Protein AF-A0A897N9G5-F1 (afdb_monomer_lite)

Sequence (195 aa):
MYTGKREKPCCLCGEPETTARIDIPPRALQLCKHSDPIAWQDIVGEVSLYLCENDWELVEELVLEVGVLPLSRCNAARASFDLREDFEALLNDVRDEPDHRPLETEMRADAAAAIDAVQRGEAVGPQRLVQARIVRWALDDLDADRTGASDRDHSGYSAETHPCTGGRKRVRSVRQPTDDDKADSLTFLNHQVYI

InterPro domains:
  IPR058266 Domain of unknown function DUF7960 [PF25901] (1-146)

Structure (mmCIF, N/CA/C/O backbone):
data_AF-A0A897N9G5-F1
#
_entry.id   AF-A0A897N9G5-F1
#
loop_
_atom_site.group_PDB
_atom_site.id
_atom_site.type_symbol
_atom_site.label_atom_id
_atom_site.label_alt_id
_atom_site.label_comp_id
_atom_site.label_asym_id
_atom_site.label_entity_id
_atom_site.label_seq_id
_atom_site.pdbx_PDB_ins_code
_atom_site.Cartn_x
_atom_site.Cartn_y
_atom_site.Cartn_z
_atom_site.occupancy
_atom_site.B_iso_or_equiv
_atom_site.auth_seq_id
_atom_site.auth_comp_id
_atom_site.auth_asym_id
_atom_site.auth_atom_id
_atom_site.pdbx_PDB_model_num
ATOM 1 N N . MET A 1 1 ? 23.680 24.036 -4.292 1.00 38.25 1 MET A N 1
ATOM 2 C CA . MET A 1 1 ? 23.052 23.142 -3.297 1.00 38.25 1 MET A CA 1
ATOM 3 C C . MET A 1 1 ? 21.617 22.930 -3.731 1.00 38.25 1 MET A C 1
ATOM 5 O O . MET A 1 1 ? 20.808 23.827 -3.550 1.00 38.25 1 MET A O 1
ATOM 9 N N . TYR A 1 2 ? 21.334 21.826 -4.421 1.00 36.12 2 TYR A N 1
ATOM 10 C CA . TYR A 1 2 ? 19.976 21.518 -4.862 1.00 36.12 2 TYR A CA 1
ATOM 11 C C . TYR A 1 2 ? 19.257 20.852 -3.686 1.00 36.12 2 TYR A C 1
ATOM 13 O O . TYR A 1 2 ? 19.546 19.710 -3.339 1.00 36.12 2 TYR A O 1
ATOM 21 N N . THR A 1 3 ? 18.383 21.590 -3.008 1.00 42.28 3 THR A N 1
ATOM 22 C CA . THR A 1 3 ? 17.449 21.027 -2.032 1.00 42.28 3 THR A CA 1
ATOM 23 C C . THR A 1 3 ? 16.366 20.310 -2.827 1.00 42.28 3 THR A C 1
ATOM 25 O O . THR A 1 3 ? 15.324 20.894 -3.120 1.00 42.28 3 THR A O 1
ATOM 28 N N . GLY A 1 4 ? 16.649 19.079 -3.266 1.00 45.66 4 GLY A N 1
ATOM 29 C CA . GLY A 1 4 ? 15.616 18.208 -3.822 1.00 45.66 4 GLY A CA 1
ATOM 30 C C . GLY A 1 4 ? 14.434 18.224 -2.859 1.00 45.66 4 GLY A C 1
ATOM 31 O O . GLY A 1 4 ? 14.641 18.099 -1.649 1.00 45.66 4 GLY A O 1
ATOM 32 N N . LYS A 1 5 ? 13.232 18.505 -3.369 1.00 45.22 5 LYS A N 1
ATOM 33 C CA . LYS A 1 5 ? 12.027 18.567 -2.546 1.00 45.22 5 LYS A CA 1
ATOM 34 C C . LYS A 1 5 ? 11.869 17.213 -1.856 1.00 45.22 5 LYS A C 1
ATOM 36 O O . LYS A 1 5 ? 11.448 16.251 -2.479 1.00 45.22 5 LYS A O 1
ATOM 41 N N . ARG A 1 6 ? 12.240 17.143 -0.576 1.00 58.97 6 ARG A N 1
ATOM 42 C CA . ARG A 1 6 ? 12.006 15.995 0.318 1.00 58.97 6 ARG A CA 1
ATOM 43 C C . ARG A 1 6 ? 10.571 15.992 0.842 1.00 58.97 6 ARG A C 1
ATOM 45 O O . ARG A 1 6 ? 10.307 15.464 1.917 1.00 58.97 6 ARG A O 1
ATOM 52 N N . GLU A 1 7 ? 9.674 16.664 0.135 1.00 67.31 7 GLU A N 1
ATOM 53 C CA . GLU A 1 7 ? 8.272 16.698 0.501 1.00 67.31 7 GLU A CA 1
ATOM 54 C C . GLU A 1 7 ? 7.732 15.299 0.227 1.00 67.31 7 GLU A C 1
ATOM 56 O O . GLU A 1 7 ? 7.831 14.790 -0.890 1.00 67.31 7 GLU A O 1
ATOM 61 N N . LYS A 1 8 ? 7.228 14.664 1.282 1.00 84.00 8 LYS A N 1
ATOM 62 C CA . LYS A 1 8 ? 6.564 13.364 1.248 1.00 84.00 8 LYS A CA 1
ATOM 63 C C . LYS A 1 8 ? 5.074 13.632 1.450 1.00 84.00 8 LYS A C 1
ATOM 65 O O . LYS A 1 8 ? 4.594 13.470 2.569 1.00 84.00 8 LYS A O 1
ATOM 70 N N . PRO A 1 9 ? 4.374 14.168 0.431 1.00 89.94 9 PRO A N 1
ATOM 71 C CA . PRO A 1 9 ? 3.009 14.628 0.600 1.00 89.94 9 PRO A CA 1
ATOM 72 C C . PRO A 1 9 ? 2.050 13.452 0.780 1.00 89.94 9 PRO A C 1
ATOM 74 O O . PRO A 1 9 ? 2.305 12.341 0.309 1.00 89.94 9 PRO A O 1
ATOM 77 N N . CYS A 1 10 ? 0.900 13.724 1.388 1.00 92.38 10 CYS A N 1
ATOM 78 C CA . CYS A 1 10 ? -0.166 12.748 1.531 1.00 92.38 10 CYS A CA 1
ATOM 79 C C . CYS A 1 10 ? -0.590 12.183 0.161 1.00 92.38 10 CYS A C 1
ATOM 81 O O . CYS A 1 10 ? -0.880 12.928 -0.785 1.00 92.38 10 CYS A O 1
ATOM 83 N N . CYS A 1 11 ? -0.677 10.858 0.044 1.00 91.94 11 CYS A N 1
ATOM 84 C CA . CYS A 1 11 ? -1.025 10.193 -1.209 1.00 91.94 11 CYS A CA 1
ATOM 85 C C . CYS A 1 11 ? -2.445 10.543 -1.700 1.00 91.94 11 CYS A C 1
ATOM 87 O O . CYS A 1 11 ? -2.668 10.575 -2.912 1.00 91.94 11 CYS A O 1
ATOM 89 N N . LEU A 1 12 ? -3.372 10.886 -0.799 1.00 92.00 12 LEU A N 1
ATOM 90 C CA . LEU A 1 12 ? -4.761 11.244 -1.106 1.00 92.00 12 LEU A CA 1
ATOM 91 C C . LEU A 1 12 ? -4.916 12.744 -1.408 1.00 92.00 12 LEU A C 1
ATOM 93 O O . LEU A 1 12 ? -5.117 13.125 -2.566 1.00 92.00 12 LEU A O 1
ATOM 97 N N . CYS A 1 13 ? -4.764 13.619 -0.412 1.00 92.25 13 CYS A N 1
ATOM 98 C CA . CYS A 1 13 ? -4.987 15.060 -0.593 1.00 92.25 13 CYS A CA 1
ATOM 99 C C . CYS A 1 13 ? -3.769 15.834 -1.136 1.00 92.25 13 CYS A C 1
ATOM 101 O O . CYS A 1 13 ? -3.935 16.766 -1.923 1.00 92.25 13 CYS A O 1
ATOM 103 N N . GLY A 1 14 ? -2.544 15.405 -0.821 1.00 89.25 14 GLY A N 1
ATOM 104 C CA . GLY A 1 14 ? -1.309 16.102 -1.201 1.00 89.25 14 GLY A CA 1
ATOM 105 C C . GLY A 1 14 ? -0.772 17.071 -0.147 1.00 89.25 14 GLY A C 1
ATOM 106 O O . GLY A 1 14 ? 0.116 17.854 -0.470 1.00 89.25 14 GLY A O 1
ATOM 107 N N . GLU A 1 15 ? -1.295 17.019 1.078 1.00 90.50 15 GLU A N 1
ATOM 108 C CA . GLU A 1 15 ? -0.789 17.774 2.230 1.00 90.50 15 GLU A CA 1
ATOM 109 C C . GLU A 1 15 ? 0.694 17.439 2.497 1.00 90.50 15 GLU A C 1
ATOM 111 O O . GLU A 1 15 ? 1.021 16.252 2.572 1.00 90.50 15 GLU A O 1
ATOM 116 N N . PRO A 1 16 ? 1.605 18.426 2.613 1.00 88.00 16 PRO A N 1
ATOM 117 C CA . PRO A 1 16 ? 3.018 18.186 2.927 1.00 88.00 16 PRO A CA 1
ATOM 118 C C . PRO A 1 16 ? 3.262 17.580 4.315 1.00 88.00 16 PRO A C 1
ATOM 120 O O . PRO A 1 16 ? 4.230 16.834 4.476 1.00 88.00 16 PRO A O 1
ATOM 123 N N . GLU A 1 17 ? 2.412 17.880 5.298 1.00 88.69 17 GLU A N 1
ATOM 124 C CA . GLU A 1 17 ? 2.534 17.350 6.657 1.00 88.69 17 GLU A CA 1
ATOM 125 C C . GLU A 1 17 ? 1.903 15.954 6.756 1.00 88.69 17 GLU A C 1
ATOM 127 O O . GLU A 1 17 ? 0.701 15.764 6.545 1.00 88.69 17 GLU A O 1
ATOM 132 N N . THR A 1 18 ? 2.727 14.953 7.071 1.00 89.81 18 THR A N 1
ATOM 133 C CA . THR A 1 18 ? 2.302 13.550 7.140 1.00 89.81 18 THR A CA 1
ATOM 134 C C . THR A 1 18 ? 2.608 12.932 8.498 1.00 89.81 18 THR A C 1
ATOM 136 O O . THR A 1 18 ? 3.663 13.163 9.086 1.00 89.81 18 THR A O 1
ATOM 139 N N . THR A 1 19 ? 1.660 12.137 8.996 1.00 90.81 19 THR A N 1
ATOM 140 C CA . THR A 1 19 ? 1.694 11.537 10.341 1.00 90.81 19 THR A CA 1
ATOM 141 C C . THR A 1 19 ? 1.873 10.024 10.274 1.00 90.81 19 THR A C 1
ATOM 143 O O . THR A 1 19 ? 2.488 9.434 11.160 1.00 90.81 19 THR A O 1
ATOM 146 N N . ALA A 1 20 ? 1.373 9.389 9.211 1.00 91.94 20 ALA A N 1
ATOM 147 C CA . ALA A 1 20 ? 1.410 7.943 9.048 1.00 91.94 20 ALA A CA 1
ATOM 148 C C . ALA A 1 20 ? 2.095 7.524 7.743 1.00 91.94 20 ALA A C 1
ATOM 150 O O . ALA A 1 20 ? 2.104 8.255 6.748 1.00 91.94 20 ALA A O 1
ATOM 151 N N . ARG A 1 21 ? 2.659 6.312 7.763 1.00 93.69 21 ARG A N 1
ATOM 152 C CA . ARG A 1 21 ? 3.333 5.660 6.632 1.00 93.69 21 ARG A CA 1
ATOM 153 C C . ARG A 1 21 ? 2.782 4.250 6.445 1.00 93.69 21 ARG A C 1
ATOM 155 O O . ARG A 1 21 ? 2.618 3.524 7.422 1.00 93.69 21 ARG A O 1
ATOM 162 N N . ILE A 1 22 ? 2.532 3.858 5.204 1.00 93.56 22 ILE A N 1
ATOM 163 C CA . ILE A 1 22 ? 2.162 2.491 4.833 1.00 93.56 22 ILE A CA 1
ATOM 164 C C . ILE A 1 22 ? 3.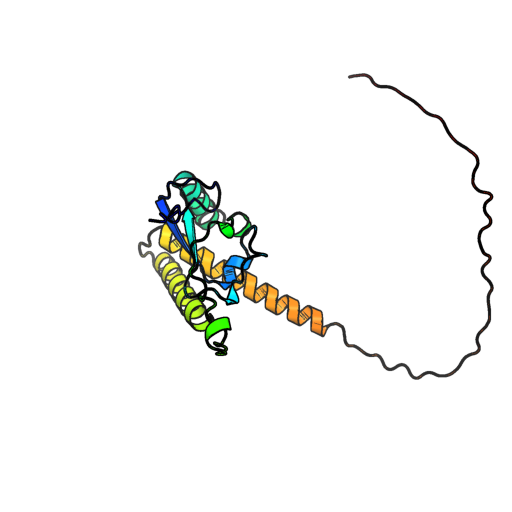142 2.018 3.773 1.00 93.56 22 ILE A C 1
ATOM 166 O O . ILE A 1 22 ? 3.307 2.686 2.752 1.00 93.56 22 ILE A O 1
ATOM 170 N N . ASP A 1 23 ? 3.743 0.857 3.999 1.00 94.94 23 ASP A N 1
ATOM 171 C CA . ASP A 1 23 ? 4.624 0.223 3.025 1.00 94.94 23 ASP A CA 1
ATOM 172 C C . ASP A 1 23 ? 3.867 -0.861 2.253 1.00 94.94 23 ASP A C 1
ATOM 174 O O . ASP A 1 23 ? 3.184 -1.711 2.834 1.00 94.94 23 ASP A O 1
ATOM 178 N N . ILE A 1 24 ? 3.959 -0.796 0.925 1.00 93.94 24 ILE A N 1
ATOM 179 C CA . ILE A 1 24 ? 3.301 -1.708 -0.011 1.00 93.94 24 ILE A CA 1
ATOM 180 C C . ILE A 1 24 ? 4.333 -2.342 -0.954 1.00 93.94 24 ILE A C 1
ATOM 182 O O . ILE A 1 24 ? 5.369 -1.734 -1.241 1.00 93.94 24 ILE A O 1
ATOM 186 N N . PRO A 1 25 ? 4.060 -3.553 -1.468 1.00 93.38 25 PRO A N 1
ATOM 187 C CA . PRO A 1 25 ? 4.932 -4.171 -2.457 1.00 93.38 25 PRO A CA 1
ATOM 188 C C . PRO A 1 25 ? 4.911 -3.373 -3.775 1.00 93.38 25 PRO A C 1
ATOM 190 O O . PRO A 1 25 ? 3.859 -2.832 -4.132 1.00 93.38 25 PRO A O 1
ATOM 193 N N . PRO A 1 26 ? 6.012 -3.353 -4.553 1.00 91.69 26 PRO A N 1
ATOM 194 C CA . PRO A 1 26 ? 6.087 -2.621 -5.822 1.00 91.69 26 PRO A CA 1
ATOM 195 C C . PRO A 1 26 ? 4.944 -2.936 -6.786 1.00 91.69 26 PRO A C 1
ATOM 197 O O . PRO A 1 26 ? 4.362 -2.038 -7.390 1.00 91.69 26 PRO A O 1
ATOM 200 N N . ARG A 1 27 ? 4.544 -4.211 -6.869 1.00 92.31 27 ARG A N 1
ATOM 201 C CA . ARG A 1 27 ? 3.461 -4.658 -7.751 1.00 92.31 27 ARG A CA 1
ATOM 202 C C . ARG A 1 27 ? 2.111 -4.024 -7.396 1.00 92.31 27 ARG A C 1
ATOM 204 O O . ARG A 1 27 ? 1.335 -3.734 -8.306 1.00 92.31 27 ARG A O 1
ATOM 211 N N . ALA A 1 28 ? 1.850 -3.753 -6.111 1.00 93.44 28 ALA A N 1
ATOM 212 C CA . ALA A 1 28 ? 0.619 -3.109 -5.638 1.00 93.44 28 ALA A CA 1
ATOM 213 C C . ALA A 1 28 ? 0.493 -1.646 -6.081 1.00 93.44 28 ALA A C 1
ATOM 215 O O . ALA A 1 28 ? -0.616 -1.111 -6.077 1.00 93.44 28 ALA A O 1
ATOM 216 N N . LEU A 1 29 ? 1.584 -1.012 -6.527 1.00 91.81 29 LEU A N 1
ATOM 217 C CA . LEU A 1 29 ? 1.539 0.339 -7.081 1.00 91.81 29 LEU A CA 1
ATOM 218 C C . LEU A 1 29 ? 0.634 0.426 -8.316 1.00 91.81 29 LEU A C 1
ATOM 220 O O . LEU A 1 29 ? 0.038 1.471 -8.554 1.00 91.81 29 LEU A O 1
ATOM 224 N N . GLN A 1 30 ? 0.463 -0.670 -9.059 1.00 92.06 30 GLN A N 1
ATOM 225 C CA . GLN A 1 30 ? -0.444 -0.736 -10.210 1.00 92.06 30 GLN A CA 1
ATOM 226 C C . GLN A 1 30 ? -1.903 -0.449 -9.833 1.00 92.06 30 GLN A C 1
ATOM 228 O O . GLN A 1 30 ? -2.641 0.108 -10.639 1.00 92.06 30 GLN A O 1
ATOM 233 N N . LEU A 1 31 ? -2.302 -0.759 -8.595 1.00 93.19 31 LEU A N 1
ATOM 234 C CA . LEU A 1 31 ? -3.651 -0.500 -8.087 1.00 93.19 31 LEU A CA 1
ATOM 235 C C . LEU A 1 31 ? -3.870 0.972 -7.709 1.00 93.19 31 LEU A C 1
ATOM 237 O O . LEU A 1 31 ? -5.000 1.368 -7.426 1.00 93.19 31 LEU A O 1
ATOM 241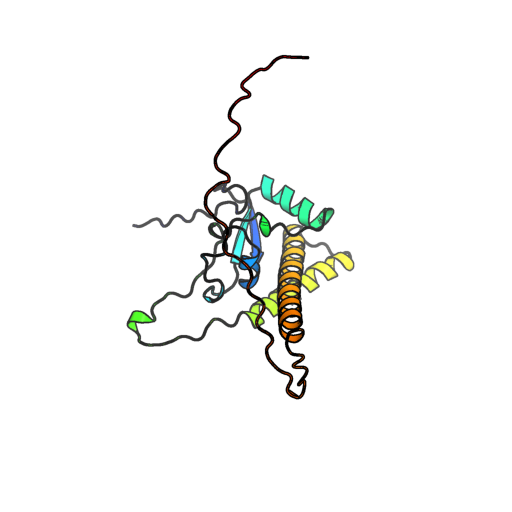 N N . CYS A 1 32 ? -2.806 1.778 -7.673 1.00 93.00 32 CYS A N 1
ATOM 242 C CA . CYS A 1 32 ? -2.881 3.194 -7.352 1.00 93.00 32 CYS A CA 1
ATOM 243 C C . CYS A 1 32 ? -3.332 4.038 -8.547 1.00 93.00 32 CYS A C 1
ATOM 245 O O . CYS A 1 32 ? -3.127 3.707 -9.713 1.00 93.00 32 CYS A O 1
ATOM 247 N N . LYS A 1 33 ? -3.904 5.204 -8.251 1.00 92.31 33 LYS A N 1
ATOM 248 C CA . LYS A 1 33 ? -4.246 6.202 -9.262 1.00 92.31 33 LYS A CA 1
ATOM 249 C C . LYS A 1 33 ? -2.971 6.789 -9.873 1.00 92.31 33 LYS A C 1
ATOM 251 O O . LYS A 1 33 ? -2.049 7.147 -9.143 1.00 92.31 33 LYS A O 1
ATOM 256 N N . HIS A 1 34 ? -2.968 6.989 -11.192 1.00 90.31 34 HIS A N 1
ATOM 257 C CA . HIS A 1 34 ? -1.833 7.547 -11.945 1.00 90.31 34 HIS A CA 1
ATOM 258 C C . HIS A 1 34 ? -0.559 6.685 -11.886 1.00 90.31 34 HIS A C 1
ATOM 260 O O . HIS A 1 34 ? 0.546 7.222 -11.920 1.00 90.31 34 HIS A O 1
ATOM 266 N N . SER A 1 35 ? -0.715 5.363 -11.789 1.00 88.50 35 SER A N 1
ATOM 267 C CA . SER A 1 35 ? 0.385 4.395 -11.780 1.00 88.50 35 SER A CA 1
ATOM 268 C C . SER A 1 35 ? 0.980 4.130 -13.168 1.00 88.50 35 SER A C 1
ATOM 270 O O . SER A 1 35 ? 2.167 3.837 -13.248 1.00 88.50 35 SER A O 1
ATOM 272 N N . ASP A 1 36 ? 0.205 4.303 -14.248 1.00 83.12 36 ASP A N 1
ATOM 273 C CA . ASP A 1 36 ? 0.606 3.978 -15.632 1.00 83.12 36 ASP A CA 1
ATOM 274 C C . ASP A 1 36 ? 1.997 4.487 -16.065 1.00 83.12 36 ASP A C 1
ATOM 276 O O . ASP A 1 36 ? 2.700 3.758 -16.764 1.00 83.12 36 ASP A O 1
ATOM 280 N N . PRO A 1 37 ? 2.440 5.710 -15.700 1.00 85.44 37 PRO A N 1
ATOM 281 C CA . PRO A 1 37 ? 3.746 6.217 -16.124 1.00 85.44 37 PRO A CA 1
ATO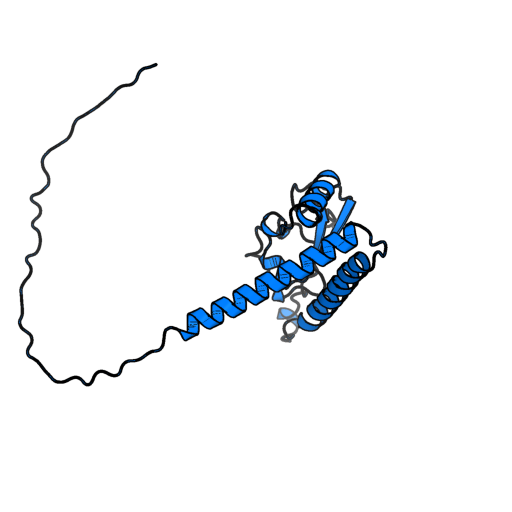M 282 C C . PRO A 1 37 ? 4.933 5.662 -15.324 1.00 85.44 37 PRO A C 1
ATOM 284 O O . PRO A 1 37 ? 6.073 5.990 -15.647 1.00 85.44 37 PRO A O 1
ATOM 287 N N . ILE A 1 38 ? 4.694 4.909 -14.246 1.00 84.19 38 ILE A N 1
ATOM 288 C CA . ILE A 1 38 ? 5.733 4.460 -13.316 1.00 84.19 38 ILE A CA 1
ATOM 289 C C . ILE A 1 38 ? 6.151 3.030 -13.670 1.00 84.19 38 ILE A C 1
ATOM 291 O O . ILE A 1 38 ? 5.340 2.105 -13.627 1.00 84.19 38 ILE A O 1
ATOM 295 N N . ALA A 1 39 ? 7.440 2.843 -13.965 1.00 86.06 39 ALA A N 1
ATOM 296 C CA . ALA A 1 39 ? 8.045 1.532 -14.184 1.00 86.06 39 ALA A CA 1
ATOM 297 C C . ALA A 1 39 ? 8.212 0.795 -12.845 1.00 86.06 39 ALA A C 1
ATOM 299 O O . ALA A 1 39 ? 9.272 0.821 -12.224 1.00 86.06 39 ALA A O 1
ATOM 300 N N . TRP A 1 40 ? 7.135 0.175 -12.361 1.00 88.38 40 TRP A N 1
ATOM 301 C CA . TRP A 1 40 ? 7.128 -0.503 -11.061 1.00 88.38 40 TRP A CA 1
ATOM 302 C C . TRP A 1 40 ? 8.105 -1.686 -10.993 1.00 88.38 40 TRP A C 1
ATOM 304 O O . TRP A 1 40 ? 8.530 -2.056 -9.904 1.00 88.38 40 TRP A O 1
ATOM 314 N N . GLN A 1 41 ? 8.466 -2.256 -12.143 1.00 86.56 41 GLN A N 1
ATOM 315 C CA . GLN A 1 41 ? 9.474 -3.303 -12.299 1.00 86.56 41 GLN A CA 1
ATOM 316 C C . GLN A 1 41 ? 10.879 -2.831 -11.911 1.00 86.56 41 GLN A C 1
ATOM 318 O O . GLN A 1 41 ? 11.664 -3.616 -11.398 1.00 86.56 41 GLN A O 1
ATOM 323 N N . ASP A 1 42 ? 11.183 -1.547 -12.111 1.00 86.50 42 ASP A N 1
ATOM 324 C CA . ASP A 1 42 ? 12.495 -0.967 -11.814 1.00 86.50 42 ASP A CA 1
ATOM 325 C C . ASP A 1 42 ? 12.612 -0.449 -10.372 1.00 86.50 42 ASP A C 1
ATOM 327 O O . ASP A 1 42 ? 13.647 0.105 -9.989 1.00 86.50 42 ASP A O 1
ATOM 331 N N . ILE A 1 43 ? 11.559 -0.596 -9.563 1.00 86.19 43 ILE A N 1
ATOM 332 C CA . ILE A 1 43 ? 11.568 -0.183 -8.160 1.00 86.19 43 ILE A CA 1
ATOM 333 C C . ILE A 1 43 ? 12.426 -1.152 -7.349 1.00 86.19 43 ILE A C 1
ATOM 335 O O . ILE A 1 43 ? 12.267 -2.364 -7.415 1.00 86.19 43 ILE A O 1
ATOM 339 N N . VAL A 1 44 ? 13.318 -0.615 -6.523 1.00 85.56 44 VAL A N 1
ATOM 340 C CA . VAL A 1 44 ? 14.147 -1.398 -5.611 1.00 85.56 44 VAL A CA 1
ATOM 341 C C . VAL A 1 44 ? 13.595 -1.263 -4.195 1.00 85.56 44 VAL A C 1
ATOM 343 O O . VAL A 1 44 ? 13.635 -0.189 -3.602 1.00 85.56 44 VAL A O 1
ATOM 346 N N . GLY A 1 45 ? 13.122 -2.375 -3.630 1.00 87.44 45 GLY A N 1
ATOM 347 C CA . GLY A 1 45 ? 12.624 -2.429 -2.254 1.00 87.44 45 GLY A CA 1
ATOM 348 C C . GLY A 1 45 ? 11.124 -2.158 -2.136 1.00 87.44 45 GLY A C 1
ATOM 349 O O . GLY A 1 45 ? 10.343 -2.560 -2.993 1.00 87.44 45 GLY A O 1
ATOM 350 N N . GLU A 1 46 ? 10.716 -1.542 -1.029 1.00 90.88 46 GLU A N 1
ATOM 351 C CA . GLU A 1 46 ? 9.313 -1.252 -0.719 1.00 90.88 46 GLU A CA 1
ATOM 352 C C . GLU A 1 46 ? 8.869 0.113 -1.255 1.00 90.88 46 GLU A C 1
ATOM 354 O O . GLU A 1 46 ? 9.664 1.042 -1.400 1.00 90.88 46 GLU A O 1
ATOM 359 N N . VAL A 1 47 ? 7.569 0.247 -1.516 1.00 92.56 47 VAL A N 1
ATOM 360 C CA . VAL A 1 47 ? 6.963 1.529 -1.873 1.00 92.56 47 VAL A CA 1
ATOM 361 C C . VAL A 1 47 ? 6.260 2.096 -0.652 1.00 92.56 47 VAL A C 1
ATOM 363 O O . VAL A 1 47 ? 5.353 1.475 -0.101 1.00 92.56 47 VAL A O 1
ATOM 366 N N . SER A 1 48 ? 6.635 3.308 -0.257 1.00 93.88 48 SER A N 1
ATOM 367 C CA . SER A 1 48 ? 6.077 3.969 0.920 1.00 93.88 48 SER A CA 1
ATOM 368 C C . SER A 1 48 ? 5.059 5.032 0.541 1.00 93.88 48 SER A C 1
ATOM 370 O O . SER A 1 48 ? 5.370 6.006 -0.151 1.00 93.88 48 SER A O 1
ATOM 372 N N . LEU A 1 49 ? 3.846 4.882 1.061 1.00 93.38 49 LEU A N 1
ATOM 373 C CA . LEU A 1 49 ? 2.780 5.872 0.992 1.00 93.38 49 LEU A CA 1
ATOM 374 C C . LEU A 1 49 ? 2.704 6.637 2.310 1.00 93.38 49 LEU A C 1
ATOM 376 O O . LEU A 1 49 ? 2.745 6.038 3.383 1.00 93.38 49 LEU A O 1
ATOM 380 N N . TYR A 1 50 ? 2.552 7.955 2.225 1.00 94.31 50 TYR A N 1
ATOM 381 C CA . TYR A 1 50 ? 2.394 8.822 3.389 1.00 94.31 50 TYR A CA 1
ATOM 382 C C . TYR A 1 50 ? 0.970 9.361 3.460 1.00 94.31 50 TYR A C 1
ATOM 384 O O . TYR A 1 50 ? 0.339 9.604 2.428 1.00 94.31 50 TYR A O 1
ATOM 392 N N . LEU A 1 51 ? 0.469 9.537 4.679 1.00 93.75 51 LEU A N 1
ATOM 393 C CA . LEU A 1 51 ? -0.884 10.003 4.971 1.00 93.75 51 LEU A CA 1
ATOM 394 C C . LEU A 1 51 ? -0.828 11.121 6.018 1.00 93.75 51 LEU A C 1
ATOM 396 O O . LEU A 1 51 ? -0.068 11.035 6.989 1.00 93.75 51 LEU A O 1
ATOM 400 N N . CYS A 1 52 ? -1.622 12.174 5.818 1.00 94.81 52 CYS A N 1
ATOM 401 C CA . CYS A 1 52 ? -1.880 13.165 6.863 1.00 94.81 52 CYS A CA 1
ATOM 402 C C . CYS A 1 52 ? -2.835 12.583 7.919 1.00 94.81 52 CYS A C 1
ATOM 404 O O . CYS A 1 52 ? -3.437 11.537 7.699 1.00 94.81 52 CYS A O 1
ATOM 406 N N . GLU A 1 53 ? -2.979 13.252 9.060 1.00 94.31 53 GLU A N 1
ATOM 407 C CA . GLU A 1 53 ? -3.814 12.786 10.180 1.00 94.31 53 GLU A CA 1
ATOM 408 C C . GLU A 1 53 ? -5.274 12.514 9.773 1.00 94.31 53 GLU A C 1
ATOM 410 O O . GLU A 1 53 ? -5.778 11.417 9.987 1.00 94.31 53 GLU A O 1
ATOM 415 N N . ASN A 1 54 ? -5.920 13.460 9.086 1.00 93.56 54 ASN A N 1
ATOM 416 C CA . ASN A 1 54 ? -7.316 13.314 8.656 1.00 93.56 54 ASN A CA 1
ATOM 417 C C . ASN A 1 54 ? -7.516 12.166 7.649 1.00 93.56 54 ASN A C 1
ATOM 419 O O . ASN A 1 54 ? -8.483 11.413 7.722 1.00 93.56 54 ASN A O 1
ATOM 423 N N . ASP A 1 55 ? -6.594 12.022 6.695 1.00 93.75 55 ASP A N 1
ATOM 424 C CA . ASP A 1 55 ? -6.662 10.936 5.715 1.00 93.75 55 ASP A CA 1
ATOM 425 C C . ASP A 1 55 ? -6.281 9.582 6.339 1.00 93.75 55 ASP A C 1
ATOM 427 O O . ASP A 1 55 ? -6.749 8.544 5.873 1.00 93.75 55 ASP A O 1
ATOM 431 N N . TRP A 1 56 ? -5.458 9.574 7.395 1.00 95.00 56 TRP A N 1
ATOM 432 C CA . TRP A 1 56 ? -5.141 8.373 8.164 1.00 95.00 56 TRP A CA 1
ATOM 433 C C . TRP A 1 56 ? -6.384 7.813 8.858 1.00 95.00 56 TRP A C 1
ATOM 435 O O . TRP A 1 56 ? -6.670 6.630 8.692 1.00 95.00 56 TRP A O 1
ATOM 445 N N . GLU A 1 57 ? -7.147 8.654 9.562 1.00 94.38 57 GLU A N 1
ATOM 446 C CA . GLU A 1 57 ? -8.394 8.246 10.226 1.00 94.38 57 GLU A CA 1
ATOM 447 C C . GLU A 1 57 ? -9.384 7.627 9.229 1.00 94.38 57 GLU A C 1
ATOM 449 O O . GLU A 1 57 ? -9.929 6.548 9.466 1.00 94.38 57 GLU A O 1
ATOM 454 N N . LEU A 1 58 ? -9.537 8.254 8.057 1.00 93.75 58 LEU A N 1
ATOM 455 C CA . LEU A 1 58 ? -10.377 7.727 6.984 1.00 93.75 58 LEU A CA 1
ATOM 456 C C . LEU A 1 58 ? -9.883 6.364 6.475 1.00 93.75 58 LEU A C 1
ATOM 458 O O . LEU A 1 58 ? -10.679 5.455 6.247 1.00 93.75 58 LEU A O 1
ATOM 462 N N . VAL A 1 59 ? -8.577 6.210 6.247 1.00 94.25 59 VAL A N 1
ATOM 463 C CA . VAL A 1 59 ? -8.002 4.939 5.779 1.00 94.25 59 VAL A CA 1
ATOM 464 C C . VAL A 1 59 ? -8.174 3.841 6.826 1.00 94.25 59 VAL A C 1
ATOM 466 O O . VAL A 1 59 ? -8.482 2.704 6.464 1.00 94.25 59 VAL A O 1
ATOM 469 N N . GLU A 1 60 ? -8.005 4.172 8.102 1.00 94.81 60 GLU A N 1
ATOM 470 C CA . GLU A 1 60 ? -8.212 3.249 9.211 1.00 94.81 60 GLU A CA 1
ATOM 471 C C . GLU A 1 60 ? -9.656 2.732 9.238 1.00 94.81 60 GLU A C 1
ATOM 473 O O . GLU A 1 60 ? -9.856 1.517 9.214 1.00 94.81 60 GLU A O 1
ATOM 478 N N . GLU A 1 61 ? -10.654 3.617 9.162 1.00 94.75 61 GLU A N 1
ATOM 479 C CA . GLU A 1 61 ? -12.074 3.244 9.089 1.00 94.75 61 GLU A CA 1
ATOM 480 C C . GLU A 1 61 ? -12.367 2.370 7.855 1.00 94.75 61 GLU A C 1
ATOM 482 O O . GLU A 1 61 ? -12.939 1.278 7.953 1.00 94.75 61 GLU A O 1
ATOM 487 N N . LEU A 1 62 ? -11.913 2.802 6.673 1.00 94.50 62 LEU A N 1
ATOM 488 C CA . LEU A 1 62 ? -12.152 2.087 5.418 1.00 94.50 62 LEU A CA 1
ATOM 489 C C . LEU A 1 62 ? -11.565 0.670 5.429 1.00 94.50 62 LEU A C 1
ATOM 491 O O . LEU A 1 62 ? -12.180 -0.261 4.904 1.00 94.50 62 LEU A O 1
ATOM 495 N N . VAL A 1 63 ? -10.385 0.485 6.016 1.00 94.69 63 VAL A N 1
ATOM 496 C CA . VAL A 1 63 ? -9.689 -0.806 6.013 1.00 94.69 63 VAL A CA 1
ATOM 497 C C . VAL A 1 63 ? -10.131 -1.694 7.172 1.00 94.69 63 VAL A C 1
ATOM 499 O O . VAL A 1 63 ? -10.290 -2.905 6.987 1.00 94.69 63 VAL A O 1
ATOM 502 N N . LEU A 1 64 ? -10.309 -1.142 8.373 1.00 93.62 64 LEU A N 1
ATOM 503 C CA . LEU A 1 64 ? -10.624 -1.929 9.565 1.00 93.62 64 LEU A CA 1
ATOM 504 C C . LEU A 1 64 ? -12.116 -2.227 9.693 1.00 93.62 64 LEU A C 1
ATOM 506 O O . LEU A 1 64 ? -12.460 -3.376 9.993 1.00 93.62 64 LEU A O 1
ATOM 510 N N . GLU A 1 65 ? -12.971 -1.246 9.412 1.00 92.62 65 GLU A N 1
ATOM 511 C CA . GLU A 1 65 ? -14.418 -1.342 9.618 1.00 92.62 65 GLU A CA 1
ATOM 512 C C . GLU A 1 65 ? -15.164 -1.712 8.335 1.00 92.62 65 GLU A C 1
ATOM 514 O O . GLU A 1 65 ? -15.946 -2.662 8.331 1.00 92.62 65 GLU A O 1
ATOM 519 N N . VAL A 1 66 ? -14.898 -1.003 7.233 1.00 94.62 66 VAL A N 1
ATOM 520 C CA . VAL A 1 66 ? -15.630 -1.207 5.967 1.00 94.62 66 VAL A CA 1
ATOM 521 C C . VAL A 1 66 ? -15.078 -2.393 5.173 1.00 94.62 66 VAL A C 1
ATOM 523 O O . VAL A 1 66 ? -15.831 -3.121 4.529 1.00 94.62 66 VAL A O 1
ATOM 526 N N . GLY A 1 67 ? -13.764 -2.614 5.228 1.00 91.81 67 GLY A N 1
ATOM 527 C CA . GLY A 1 67 ? -13.106 -3.719 4.539 1.00 91.81 67 GLY A CA 1
ATOM 528 C C . GLY A 1 67 ? -12.810 -3.454 3.061 1.00 91.81 67 GLY A C 1
ATOM 529 O O . GLY A 1 67 ? -12.916 -4.370 2.249 1.00 91.81 67 GLY A O 1
ATOM 530 N N . VAL A 1 68 ? -12.473 -2.213 2.693 1.00 92.69 68 VAL A N 1
ATOM 531 C CA . VAL A 1 68 ? -12.176 -1.826 1.302 1.00 92.69 68 VAL A CA 1
ATOM 532 C C . VAL A 1 68 ? -10.720 -1.410 1.113 1.00 92.69 68 VAL A C 1
ATOM 534 O O . VAL A 1 68 ? -10.108 -0.807 1.992 1.00 92.69 68 VAL A O 1
ATOM 537 N N . LEU A 1 69 ? -10.166 -1.695 -0.070 1.00 91.69 69 LEU A N 1
ATOM 538 C CA . LEU A 1 69 ? -8.802 -1.316 -0.431 1.00 91.69 69 LEU A CA 1
ATOM 539 C C . LEU A 1 69 ? -8.738 0.172 -0.853 1.00 91.69 69 LEU A C 1
ATOM 541 O O . LEU A 1 69 ? -9.348 0.553 -1.859 1.00 91.69 69 LEU A O 1
ATOM 545 N N . PRO A 1 70 ? -7.986 1.034 -0.141 1.00 91.38 70 PRO A N 1
ATOM 546 C CA . PRO A 1 70 ? -7.937 2.468 -0.434 1.00 91.38 70 PRO A CA 1
ATOM 547 C C . PRO A 1 70 ? -7.024 2.825 -1.619 1.00 91.38 70 PRO A C 1
ATOM 549 O O . PRO A 1 70 ? -7.098 3.950 -2.114 1.00 91.38 70 PRO A O 1
ATOM 552 N N . LEU A 1 71 ? -6.191 1.887 -2.098 1.00 92.38 71 LEU A N 1
ATOM 553 C CA . LEU A 1 71 ? -5.124 2.150 -3.076 1.00 92.38 71 LEU A CA 1
ATOM 554 C C . LEU A 1 71 ? -5.623 2.811 -4.364 1.00 92.38 71 LEU A C 1
ATOM 556 O O . LEU A 1 71 ? -4.990 3.750 -4.832 1.00 92.38 71 LEU A O 1
ATOM 560 N N . SER A 1 72 ? -6.809 2.445 -4.855 1.00 90.75 72 SER A N 1
ATOM 561 C CA . SER A 1 72 ? -7.430 3.048 -6.050 1.00 90.75 72 SER A CA 1
ATOM 562 C C . SER A 1 72 ? -7.595 4.574 -5.994 1.00 90.75 72 SER A C 1
ATOM 564 O O . SER A 1 72 ? -7.740 5.226 -7.031 1.00 90.75 72 SER A O 1
ATOM 566 N N . ARG A 1 73 ? -7.573 5.168 -4.794 1.00 91.50 73 ARG A N 1
ATOM 567 C CA . ARG A 1 73 ? -7.653 6.621 -4.585 1.00 91.50 73 ARG A CA 1
ATOM 568 C C . ARG A 1 73 ? -6.285 7.271 -4.368 1.00 91.50 73 ARG A C 1
ATOM 570 O O . ARG A 1 73 ? -6.157 8.474 -4.593 1.00 91.50 73 ARG A O 1
ATOM 577 N N . CYS A 1 74 ? -5.283 6.501 -3.953 1.00 92.69 74 CYS A N 1
ATOM 578 C CA . CYS A 1 74 ? -3.936 6.983 -3.669 1.00 92.69 74 CYS A CA 1
ATOM 579 C C . CYS A 1 74 ? -3.219 7.371 -4.964 1.00 92.69 74 CYS A C 1
ATOM 581 O O . CYS A 1 74 ? -3.196 6.602 -5.922 1.00 92.69 74 CYS A O 1
ATOM 583 N N . ASN A 1 75 ? -2.604 8.553 -4.997 1.00 92.25 75 ASN A N 1
ATOM 584 C CA . ASN A 1 75 ? -1.810 8.992 -6.138 1.00 92.25 75 ASN A CA 1
ATOM 585 C C . ASN A 1 75 ? -0.407 8.365 -6.096 1.00 92.25 75 ASN A C 1
ATOM 587 O O . ASN A 1 75 ? 0.397 8.701 -5.224 1.00 92.25 75 ASN A O 1
ATOM 591 N N . ALA A 1 76 ? -0.105 7.505 -7.068 1.00 89.56 76 ALA A N 1
ATOM 592 C CA . ALA A 1 76 ? 1.177 6.820 -7.196 1.00 89.56 76 ALA A CA 1
ATOM 593 C C . ALA A 1 76 ? 2.364 7.789 -7.355 1.00 89.56 76 ALA A C 1
ATOM 595 O O . ALA A 1 76 ? 3.446 7.522 -6.846 1.00 89.56 76 ALA A O 1
ATOM 596 N N . ALA A 1 77 ? 2.157 8.961 -7.970 1.00 87.06 77 ALA A N 1
ATOM 597 C CA . ALA A 1 77 ? 3.205 9.972 -8.160 1.00 87.06 77 ALA A CA 1
ATOM 598 C C . ALA A 1 77 ? 3.660 10.653 -6.854 1.00 87.06 77 ALA A C 1
ATOM 600 O O . ALA A 1 77 ? 4.625 11.415 -6.858 1.00 87.06 77 ALA A O 1
ATOM 601 N N . ARG A 1 78 ? 2.945 10.425 -5.746 1.00 88.31 78 ARG A N 1
ATOM 602 C CA . ARG A 1 78 ? 3.296 10.921 -4.406 1.00 88.31 78 ARG A CA 1
ATOM 603 C C . ARG A 1 78 ? 3.942 9.846 -3.532 1.00 88.31 78 ARG A C 1
ATOM 605 O O . ARG A 1 78 ? 4.302 10.129 -2.393 1.00 88.31 78 ARG A O 1
ATOM 612 N N . ALA A 1 79 ? 4.048 8.620 -4.038 1.00 88.81 79 ALA A N 1
ATOM 613 C CA . ALA A 1 79 ? 4.721 7.547 -3.337 1.00 88.81 79 ALA A CA 1
ATOM 614 C C . ALA A 1 79 ? 6.231 7.810 -3.288 1.00 88.81 79 ALA A C 1
ATOM 616 O O . ALA A 1 79 ? 6.811 8.372 -4.215 1.00 88.81 79 ALA A O 1
ATOM 617 N N . SER A 1 80 ? 6.865 7.392 -2.197 1.00 89.00 80 SER A N 1
ATOM 618 C CA . SER A 1 80 ? 8.318 7.400 -2.064 1.00 89.00 80 SER A CA 1
ATOM 619 C C . SER A 1 80 ? 8.824 6.001 -2.365 1.00 89.00 80 SER A C 1
ATOM 621 O O . SER A 1 80 ? 8.455 5.055 -1.673 1.00 89.00 80 SER A O 1
ATOM 623 N N . PHE A 1 81 ? 9.668 5.883 -3.377 1.00 87.88 81 PHE A N 1
ATOM 624 C CA . PHE A 1 81 ? 10.322 4.642 -3.763 1.00 87.88 81 PHE A CA 1
ATOM 625 C C . PHE A 1 81 ? 11.654 4.967 -4.428 1.00 87.88 81 PHE A C 1
ATOM 627 O O . PHE A 1 81 ? 11.827 6.057 -4.980 1.00 87.88 81 PHE A O 1
ATOM 634 N N . ASP A 1 82 ? 12.573 4.012 -4.376 1.00 84.00 82 ASP A N 1
ATOM 635 C CA . ASP A 1 82 ? 13.854 4.116 -5.052 1.00 84.00 82 ASP A CA 1
ATOM 636 C C . ASP A 1 82 ? 13.762 3.368 -6.382 1.00 84.00 82 ASP A C 1
ATOM 638 O O . ASP A 1 82 ? 13.355 2.208 -6.434 1.00 84.00 82 ASP A O 1
ATOM 642 N N . LEU A 1 83 ? 14.103 4.049 -7.474 1.00 80.88 83 LEU A N 1
ATOM 643 C CA . LEU A 1 83 ? 14.254 3.421 -8.782 1.00 80.88 83 LEU A CA 1
ATOM 644 C C . LEU A 1 83 ? 15.696 2.964 -8.952 1.00 80.88 83 LEU A C 1
ATOM 646 O O . LEU A 1 83 ? 16.626 3.609 -8.458 1.00 80.88 83 LEU A O 1
ATOM 650 N N . ARG A 1 84 ? 15.890 1.884 -9.708 1.00 77.25 84 ARG A N 1
ATOM 651 C CA . ARG A 1 84 ? 17.205 1.553 -10.248 1.00 77.25 84 ARG A CA 1
ATOM 652 C C . ARG A 1 84 ? 17.769 2.785 -10.961 1.00 77.25 84 ARG A C 1
ATOM 654 O O . ARG A 1 84 ? 17.122 3.378 -11.818 1.00 77.25 84 ARG A O 1
ATOM 661 N N . GLU A 1 85 ? 18.988 3.173 -10.600 1.00 66.56 85 GLU A N 1
ATOM 662 C CA . GLU A 1 85 ? 19.698 4.215 -11.332 1.00 66.56 85 GLU A CA 1
ATOM 663 C C . GLU A 1 85 ? 20.072 3.679 -12.726 1.00 66.56 85 GLU A C 1
ATOM 665 O O . GLU A 1 85 ? 20.833 2.712 -12.837 1.00 66.56 85 GLU A O 1
ATOM 670 N N . ASP A 1 86 ? 19.551 4.313 -13.780 1.00 59.03 86 ASP A N 1
ATOM 671 C CA . ASP A 1 86 ? 19.858 4.022 -15.187 1.00 59.03 86 ASP A CA 1
ATOM 672 C C . ASP A 1 86 ? 21.305 4.426 -15.539 1.00 59.03 86 ASP A C 1
ATOM 674 O O . ASP A 1 86 ? 21.570 5.384 -16.267 1.00 59.03 86 ASP A O 1
ATOM 678 N N . PHE A 1 87 ? 22.288 3.689 -15.020 1.00 52.28 87 PHE A N 1
ATOM 679 C CA . PHE A 1 87 ? 23.694 3.802 -15.434 1.00 52.28 87 PHE A CA 1
ATOM 680 C C . PHE A 1 87 ? 24.050 2.882 -16.614 1.00 52.28 87 PHE A C 1
ATOM 682 O O . PHE A 1 87 ? 25.199 2.861 -17.061 1.00 52.28 87 PHE A O 1
ATOM 689 N N . GLU A 1 88 ? 23.079 2.151 -17.165 1.00 55.12 88 GLU A N 1
ATOM 690 C CA . GLU A 1 88 ? 23.298 1.133 -18.205 1.00 55.12 88 GLU A CA 1
ATOM 691 C C . GLU A 1 88 ? 23.870 1.721 -19.503 1.00 55.12 88 GLU A C 1
ATOM 693 O O . GLU A 1 88 ? 24.717 1.107 -20.154 1.00 55.12 88 GLU A O 1
ATOM 698 N N . ALA A 1 89 ? 23.515 2.971 -19.823 1.00 56.53 89 ALA A N 1
ATOM 699 C CA . ALA A 1 89 ? 24.045 3.686 -20.985 1.00 56.53 89 ALA A CA 1
ATOM 700 C C . ALA A 1 89 ? 25.560 3.963 -20.903 1.00 56.53 89 ALA A C 1
ATOM 702 O O . ALA A 1 89 ? 26.209 4.143 -21.932 1.00 56.53 89 ALA A O 1
ATOM 703 N N . LEU A 1 90 ? 26.132 4.014 -19.695 1.00 54.66 90 LEU A N 1
ATOM 704 C CA . LEU A 1 90 ? 27.556 4.297 -19.482 1.00 54.66 90 LEU A CA 1
ATOM 705 C C . LEU A 1 90 ? 28.412 3.027 -19.421 1.00 54.66 90 LEU A C 1
ATOM 707 O O . LEU A 1 90 ? 29.606 3.104 -19.712 1.00 54.66 90 LEU A O 1
ATOM 711 N N . LEU A 1 91 ? 27.831 1.879 -19.055 1.00 57.19 91 LEU A N 1
ATOM 712 C CA . LEU A 1 91 ? 28.589 0.653 -18.781 1.00 57.19 91 LEU A CA 1
ATOM 713 C C . LEU A 1 91 ? 28.368 -0.482 -19.792 1.00 57.19 91 LEU A C 1
ATOM 715 O O . LEU A 1 91 ? 29.117 -1.454 -19.735 1.00 57.19 91 LEU A O 1
ATOM 719 N N . ASN A 1 92 ? 27.421 -0.365 -20.739 1.00 55.12 92 ASN A N 1
ATOM 720 C CA . ASN A 1 92 ? 27.012 -1.481 -21.617 1.00 55.12 92 ASN A CA 1
ATOM 721 C C . ASN A 1 92 ? 26.730 -2.772 -20.821 1.00 55.12 92 ASN A C 1
ATOM 723 O O . ASN A 1 92 ? 26.964 -3.877 -21.309 1.00 55.12 92 ASN A O 1
ATOM 727 N N . ASP A 1 93 ? 26.272 -2.615 -19.582 1.00 56.47 93 ASP A N 1
ATOM 728 C CA . ASP A 1 93 ? 25.960 -3.702 -18.670 1.00 56.47 93 ASP A CA 1
ATOM 729 C C . ASP A 1 93 ? 24.447 -3.700 -18.474 1.00 56.47 93 ASP A C 1
ATOM 731 O O . ASP A 1 93 ? 23.870 -2.670 -18.116 1.00 56.47 93 ASP A O 1
ATOM 735 N N . VAL A 1 94 ? 23.813 -4.826 -18.794 1.00 60.88 94 VAL A N 1
ATOM 736 C CA . VAL A 1 94 ? 22.368 -5.015 -18.647 1.00 60.88 94 VAL A CA 1
ATOM 737 C C . VAL A 1 94 ? 22.168 -5.688 -17.304 1.00 60.88 94 VAL A C 1
ATOM 739 O O . VAL A 1 94 ? 22.536 -6.852 -17.139 1.00 60.88 94 VAL A O 1
ATOM 742 N N . ARG A 1 95 ? 21.617 -4.961 -16.330 1.00 63.66 95 ARG A N 1
ATOM 743 C CA . ARG A 1 95 ? 21.266 -5.566 -15.045 1.00 63.66 95 ARG A CA 1
ATOM 744 C C . ARG A 1 95 ? 19.921 -6.270 -15.176 1.00 63.66 95 ARG A C 1
ATOM 746 O O . ARG A 1 95 ? 18.984 -5.720 -15.758 1.00 63.66 95 ARG A O 1
ATOM 753 N N . ASP A 1 96 ? 19.840 -7.471 -14.607 1.00 67.38 96 ASP A N 1
ATOM 754 C CA . ASP A 1 96 ? 18.590 -8.222 -14.520 1.00 67.38 96 ASP A CA 1
ATOM 755 C C . ASP A 1 96 ? 17.518 -7.406 -13.782 1.00 67.38 96 ASP A C 1
ATOM 757 O O . ASP A 1 96 ? 17.815 -6.674 -12.829 1.00 67.38 96 ASP A O 1
ATOM 761 N N . GLU A 1 97 ? 16.270 -7.546 -14.232 1.00 71.00 97 GLU A N 1
ATOM 762 C CA . GLU A 1 97 ? 15.098 -6.949 -13.590 1.00 71.00 97 GLU A CA 1
ATOM 763 C C . GLU A 1 97 ? 15.017 -7.384 -12.112 1.00 71.00 97 GLU A C 1
ATOM 765 O O . GLU A 1 97 ? 15.242 -8.564 -11.808 1.00 71.00 97 GLU A O 1
ATOM 770 N N . PRO A 1 98 ? 14.707 -6.462 -11.180 1.00 76.25 98 PRO A N 1
ATOM 771 C CA . PRO A 1 98 ? 14.496 -6.797 -9.779 1.00 76.25 98 PRO A CA 1
ATOM 772 C C . PRO A 1 98 ? 13.475 -7.929 -9.577 1.00 76.25 98 PRO A C 1
ATOM 774 O O . PRO A 1 98 ? 12.309 -7.841 -9.959 1.00 76.25 98 PRO A O 1
ATOM 777 N N . ASP A 1 99 ? 13.897 -9.004 -8.906 1.00 82.31 99 ASP A N 1
ATOM 778 C CA . ASP A 1 99 ? 12.975 -10.052 -8.473 1.00 82.31 99 ASP A CA 1
ATOM 779 C C . ASP A 1 99 ? 12.239 -9.620 -7.198 1.00 82.31 99 ASP A C 1
ATOM 781 O O . ASP A 1 99 ? 12.790 -9.658 -6.096 1.00 82.31 99 ASP A O 1
ATOM 785 N N . HIS A 1 100 ? 10.970 -9.240 -7.342 1.00 86.12 100 HIS A N 1
ATOM 786 C CA . HIS A 1 100 ? 10.119 -8.814 -6.227 1.00 86.12 100 HIS A CA 1
ATOM 787 C C . HIS A 1 100 ? 9.529 -9.968 -5.404 1.00 86.12 100 HIS A C 1
ATOM 789 O O . HIS A 1 100 ? 8.984 -9.733 -4.324 1.00 86.12 100 HIS A O 1
ATOM 795 N N . ARG A 1 101 ? 9.637 -11.225 -5.860 1.00 87.88 101 ARG A N 1
ATOM 796 C CA . ARG A 1 101 ? 8.994 -12.377 -5.194 1.00 87.88 101 ARG A CA 1
ATOM 797 C C . ARG A 1 101 ? 9.455 -12.596 -3.746 1.00 87.88 101 ARG A C 1
ATOM 799 O O . ARG A 1 101 ? 8.593 -12.909 -2.918 1.00 87.88 101 ARG A O 1
ATOM 806 N N . PRO A 1 102 ? 10.750 -12.453 -3.393 1.00 91.75 102 PRO A N 1
ATOM 807 C CA . PRO A 1 102 ? 11.194 -12.601 -2.009 1.00 91.75 102 PRO A CA 1
ATOM 808 C C . PRO A 1 102 ? 10.559 -11.556 -1.086 1.00 91.75 102 PRO A C 1
ATOM 810 O O . PRO A 1 102 ? 10.017 -11.925 -0.047 1.00 91.75 102 PRO A O 1
ATOM 813 N N . LEU A 1 103 ? 10.540 -10.286 -1.509 1.00 90.31 103 LEU A N 1
ATOM 814 C CA . LEU A 1 103 ? 9.930 -9.191 -0.752 1.00 90.31 103 LEU A CA 1
ATOM 815 C C . LEU A 1 103 ? 8.420 -9.397 -0.589 1.00 90.31 103 LEU A C 1
ATOM 817 O O . LEU A 1 103 ? 7.897 -9.280 0.515 1.00 90.31 103 LEU A O 1
ATOM 821 N N . GLU A 1 104 ? 7.710 -9.765 -1.660 1.00 93.12 104 GLU A N 1
ATOM 822 C CA . GLU A 1 104 ? 6.275 -10.066 -1.571 1.00 93.12 104 GLU A CA 1
ATOM 823 C C . GLU A 1 104 ? 5.994 -11.218 -0.599 1.00 93.12 104 GLU A C 1
ATOM 825 O O . GLU A 1 104 ? 5.016 -11.177 0.147 1.00 93.12 104 GLU A O 1
ATOM 830 N N . THR A 1 105 ? 6.856 -12.237 -0.577 1.00 93.56 105 THR A N 1
ATOM 831 C CA . THR A 1 105 ? 6.719 -13.378 0.337 1.00 93.56 105 THR A CA 1
ATOM 832 C C . THR A 1 105 ? 6.907 -12.950 1.790 1.00 93.56 105 THR A C 1
ATOM 834 O O . THR A 1 105 ? 6.105 -13.331 2.643 1.00 93.56 105 THR A O 1
ATOM 837 N N . GLU A 1 106 ? 7.925 -12.135 2.067 1.00 94.19 106 GLU A N 1
ATOM 838 C CA . GLU A 1 106 ? 8.189 -11.583 3.397 1.00 94.19 106 GLU A CA 1
ATOM 839 C C . GLU A 1 106 ? 7.024 -10.708 3.873 1.00 94.19 106 GLU A C 1
ATOM 841 O O . GLU A 1 106 ? 6.444 -10.968 4.927 1.00 94.19 106 GLU A O 1
ATOM 846 N N . MET A 1 107 ? 6.585 -9.750 3.052 1.00 94.69 107 MET A N 1
ATOM 847 C CA . MET A 1 107 ? 5.467 -8.867 3.394 1.00 94.69 107 MET A CA 1
ATOM 848 C C . MET A 1 107 ? 4.151 -9.636 3.590 1.00 94.69 107 MET A C 1
ATOM 850 O O . MET A 1 107 ? 3.365 -9.295 4.476 1.00 94.69 107 MET A O 1
ATOM 854 N N . ARG A 1 108 ? 3.895 -10.694 2.804 1.00 94.69 108 ARG A N 1
ATOM 855 C CA . ARG A 1 108 ? 2.730 -11.576 3.003 1.00 94.69 108 ARG A CA 1
ATOM 856 C C . ARG A 1 108 ? 2.809 -12.324 4.333 1.00 94.69 108 ARG A C 1
ATOM 858 O O . ARG A 1 108 ? 1.794 -12.417 5.024 1.00 94.69 108 ARG A O 1
ATOM 865 N N . ALA A 1 109 ? 3.978 -12.856 4.689 1.00 95.50 109 ALA A N 1
ATOM 866 C CA . ALA A 1 109 ? 4.175 -13.558 5.955 1.00 95.50 109 ALA A CA 1
ATOM 867 C C . ALA A 1 109 ? 3.976 -12.615 7.152 1.00 95.50 109 ALA A C 1
ATOM 869 O O . ALA A 1 109 ? 3.251 -12.950 8.092 1.00 95.50 109 ALA A O 1
ATOM 870 N N . ASP A 1 110 ? 4.527 -11.406 7.072 1.00 94.50 110 ASP A N 1
ATOM 871 C CA . ASP A 1 110 ? 4.376 -10.366 8.089 1.00 94.50 110 ASP A CA 1
ATOM 872 C C . ASP A 1 110 ? 2.925 -9.912 8.259 1.00 94.50 110 ASP A C 1
ATOM 874 O O . ASP A 1 110 ? 2.436 -9.766 9.388 1.00 94.50 110 ASP A O 1
ATOM 878 N N . ALA A 1 111 ? 2.215 -9.731 7.144 1.00 94.62 111 ALA A N 1
ATOM 879 C CA . ALA A 1 111 ? 0.796 -9.410 7.141 1.00 94.62 111 ALA A CA 1
ATOM 880 C C . ALA A 1 111 ? -0.039 -10.523 7.793 1.00 94.62 111 ALA A C 1
ATOM 882 O O . ALA A 1 111 ? -0.896 -10.243 8.635 1.00 94.62 111 ALA A O 1
ATOM 883 N N . ALA A 1 112 ? 0.229 -11.786 7.446 1.00 95.06 112 ALA A N 1
ATOM 884 C CA . ALA A 1 112 ? -0.455 -12.932 8.037 1.00 95.06 112 ALA A CA 1
ATOM 885 C C . ALA A 1 112 ? -0.218 -12.997 9.553 1.00 95.06 112 ALA A C 1
ATOM 887 O O . ALA A 1 112 ? -1.172 -13.081 10.323 1.00 95.06 112 ALA A O 1
ATOM 888 N N . ALA A 1 113 ? 1.033 -12.831 9.993 1.00 94.94 113 ALA A N 1
ATOM 889 C CA . ALA A 1 113 ? 1.387 -12.833 11.408 1.00 94.94 113 ALA A CA 1
ATOM 890 C C . ALA A 1 113 ? 0.668 -11.729 12.204 1.00 94.94 113 ALA A C 1
ATOM 892 O O . ALA A 1 113 ? 0.199 -11.979 13.316 1.00 94.94 113 ALA A O 1
ATOM 893 N N . ALA A 1 114 ? 0.553 -10.519 11.642 1.00 94.06 114 ALA A N 1
ATOM 894 C CA . ALA A 1 114 ? -0.153 -9.406 12.278 1.00 94.06 114 ALA A CA 1
ATOM 895 C C . ALA A 1 114 ? -1.665 -9.661 12.398 1.00 94.06 114 ALA A C 1
ATOM 897 O O . ALA A 1 114 ? -2.259 -9.368 13.435 1.00 94.06 114 ALA A O 1
ATOM 898 N N . ILE A 1 115 ? -2.286 -10.228 11.361 1.00 94.06 115 ILE A N 1
ATOM 899 C CA . ILE A 1 115 ? -3.713 -10.572 11.373 1.00 94.06 115 ILE A CA 1
ATOM 900 C C . ILE A 1 115 ? -3.985 -11.694 12.383 1.00 94.06 115 ILE A C 1
ATOM 902 O O . ILE A 1 115 ? -4.918 -11.589 13.181 1.00 94.06 115 ILE A O 1
ATOM 906 N N . ASP A 1 116 ? -3.150 -12.732 12.400 1.00 95.50 116 ASP A N 1
ATOM 907 C CA . ASP A 1 116 ? -3.306 -13.864 13.312 1.00 95.50 116 ASP A CA 1
ATOM 908 C C . ASP A 1 116 ? -3.088 -13.451 14.775 1.00 95.50 116 ASP A C 1
ATOM 910 O O . ASP A 1 116 ? -3.762 -13.961 15.667 1.00 95.50 116 ASP A O 1
ATOM 914 N N . ALA A 1 117 ? -2.179 -12.507 15.045 1.00 94.12 117 ALA A N 1
ATOM 915 C CA . ALA A 1 117 ? -1.976 -11.952 16.384 1.00 94.12 117 ALA A CA 1
ATOM 916 C C . ALA A 1 117 ? -3.260 -11.313 16.937 1.00 94.12 117 ALA A C 1
ATOM 918 O O . ALA A 1 117 ? -3.675 -11.630 18.052 1.00 94.12 117 ALA A O 1
ATOM 919 N N . VAL A 1 118 ? -3.959 -10.510 16.128 1.00 93.06 118 VAL A N 1
ATOM 920 C CA . VAL A 1 118 ? -5.257 -9.932 16.518 1.00 93.06 118 VAL A CA 1
ATOM 921 C C . VAL A 1 118 ? -6.304 -11.020 16.761 1.00 93.06 118 VAL A C 1
ATOM 923 O O . VAL A 1 118 ? -7.052 -10.945 17.733 1.00 93.06 118 VAL A O 1
ATOM 926 N N . GLN A 1 119 ? -6.340 -12.066 15.931 1.00 92.44 119 GLN A N 1
ATOM 927 C CA . GLN A 1 119 ? -7.260 -13.196 16.126 1.00 92.44 119 GLN A CA 1
ATOM 928 C C . GLN A 1 119 ? -6.986 -13.969 17.424 1.00 92.44 119 GLN A C 1
ATOM 930 O O . GLN A 1 119 ? -7.916 -14.497 18.033 1.00 92.44 119 GLN A O 1
ATOM 935 N N . ARG A 1 120 ? -5.728 -14.003 17.882 1.00 94.44 120 ARG A N 1
ATOM 936 C CA . ARG A 1 120 ? -5.334 -14.559 19.187 1.00 94.44 120 ARG A CA 1
ATOM 937 C C . ARG A 1 120 ? -5.593 -13.609 20.364 1.00 94.44 120 ARG A C 1
ATOM 939 O O . ARG A 1 120 ? -5.340 -13.987 21.505 1.00 94.44 120 ARG A O 1
ATOM 946 N N . GLY A 1 121 ? -6.112 -12.406 20.111 1.00 92.25 121 GLY A N 1
ATOM 947 C CA . GLY A 1 121 ? -6.367 -11.385 21.129 1.00 92.25 121 GLY A CA 1
ATOM 948 C C . GLY A 1 121 ? -5.120 -10.610 21.560 1.00 92.25 121 GLY A C 1
ATOM 949 O O . GLY A 1 121 ? -5.139 -9.958 22.603 1.00 92.25 121 GLY A O 1
ATOM 950 N N . GLU A 1 122 ? -4.031 -10.680 20.792 1.00 93.62 122 GLU A N 1
ATOM 951 C CA . GLU A 1 122 ? -2.829 -9.883 21.035 1.00 93.62 122 GLU A CA 1
ATOM 952 C C . GLU A 1 122 ? -3.036 -8.439 20.553 1.00 93.62 122 GLU A C 1
ATOM 954 O O . GLU A 1 122 ? -3.702 -8.179 19.547 1.00 93.62 122 GLU A O 1
ATOM 959 N N . ALA A 1 123 ? -2.444 -7.481 21.268 1.00 89.75 123 ALA A N 1
ATOM 960 C CA . ALA A 1 123 ? -2.509 -6.075 20.894 1.00 89.75 123 ALA A CA 1
ATOM 961 C C . ALA A 1 123 ? -1.568 -5.790 19.712 1.00 89.75 123 ALA A C 1
ATOM 963 O O . ALA A 1 123 ? -0.346 -5.862 19.844 1.00 89.75 123 ALA A O 1
ATOM 964 N N . VAL A 1 124 ? -2.143 -5.420 18.569 1.00 92.06 124 VAL A N 1
ATOM 965 C CA . VAL A 1 124 ? -1.420 -4.962 17.376 1.00 92.06 124 VAL A CA 1
ATOM 966 C C . VAL A 1 124 ? -1.810 -3.513 17.110 1.00 92.06 124 VAL A C 1
ATOM 968 O O . VAL A 1 124 ? -2.991 -3.176 17.144 1.00 92.06 124 VAL A O 1
ATOM 971 N N . GLY A 1 125 ? -0.825 -2.647 16.861 1.00 91.69 125 GLY A N 1
ATOM 972 C CA . GLY A 1 125 ? -1.094 -1.240 16.558 1.00 91.69 125 GLY A CA 1
ATOM 973 C C . GLY A 1 125 ? -1.945 -1.082 15.287 1.00 91.69 125 GLY A C 1
ATOM 974 O O . GLY A 1 125 ? -1.735 -1.842 14.333 1.00 91.69 125 GLY A O 1
ATOM 975 N N . PRO A 1 126 ? -2.858 -0.091 15.235 1.00 91.62 126 PRO A N 1
ATOM 976 C CA . PRO A 1 126 ? -3.784 0.089 14.114 1.00 91.62 126 PRO A CA 1
ATOM 977 C C . PRO A 1 126 ? -3.041 0.226 12.785 1.00 91.62 126 PRO A C 1
ATOM 979 O O . PRO A 1 126 ? -3.396 -0.426 11.807 1.00 91.62 126 PRO A O 1
ATOM 982 N N . GLN A 1 127 ? -1.916 0.947 12.780 1.00 93.19 127 GLN A N 1
ATOM 983 C CA . GLN A 1 127 ? -1.088 1.116 11.588 1.00 93.19 127 GLN A CA 1
ATOM 984 C C . GLN A 1 127 ? -0.575 -0.205 11.008 1.00 93.19 127 GLN A C 1
ATOM 986 O O . GLN A 1 127 ? -0.683 -0.446 9.806 1.00 93.19 127 GLN A O 1
ATOM 991 N N . ARG A 1 128 ? -0.076 -1.100 11.870 1.00 94.38 128 ARG A N 1
ATOM 992 C CA . ARG A 1 128 ? 0.414 -2.418 11.450 1.00 94.38 128 ARG A CA 1
ATOM 993 C C . ARG A 1 128 ? -0.722 -3.288 10.913 1.00 94.38 128 ARG A C 1
ATOM 995 O O . ARG A 1 128 ? -0.521 -4.011 9.941 1.00 94.38 128 ARG A O 1
ATOM 1002 N N . LEU A 1 129 ? -1.905 -3.218 11.522 1.00 94.81 129 LEU A N 1
ATOM 1003 C CA . LEU A 1 129 ? -3.065 -3.993 11.085 1.00 94.81 129 LEU A CA 1
ATOM 1004 C C . LEU A 1 129 ? -3.616 -3.502 9.738 1.00 94.81 129 LEU A C 1
ATOM 1006 O O . LEU A 1 129 ? -3.924 -4.317 8.869 1.00 94.81 129 LEU A O 1
ATOM 1010 N N . VAL A 1 130 ? -3.699 -2.183 9.551 1.00 95.81 130 VAL A N 1
ATOM 1011 C CA . VAL A 1 130 ? -4.096 -1.556 8.284 1.00 95.81 130 VAL A CA 1
ATOM 1012 C C . VAL A 1 130 ? -3.132 -1.960 7.171 1.00 95.81 130 VAL A C 1
ATOM 1014 O O . VAL A 1 130 ? -3.573 -2.462 6.137 1.00 95.81 130 VAL A O 1
ATOM 1017 N N . GLN A 1 131 ? -1.821 -1.834 7.400 1.00 95.75 131 GLN A N 1
ATOM 1018 C CA . GLN A 1 131 ? -0.806 -2.259 6.434 1.00 95.75 131 GLN A CA 1
ATOM 1019 C C . GLN A 1 131 ? -0.941 -3.747 6.091 1.00 95.75 131 GLN A C 1
ATOM 1021 O O . GLN A 1 131 ? -0.964 -4.105 4.915 1.00 95.75 131 GLN A O 1
ATOM 1026 N N . ALA A 1 132 ? -1.103 -4.611 7.097 1.00 96.00 132 ALA A N 1
ATOM 1027 C CA . ALA A 1 132 ? -1.270 -6.045 6.890 1.00 96.00 132 ALA A CA 1
ATOM 1028 C C . ALA A 1 132 ? -2.483 -6.377 6.002 1.00 96.00 132 ALA A C 1
ATOM 1030 O O . ALA A 1 132 ? -2.379 -7.201 5.091 1.00 96.00 132 ALA A O 1
ATOM 1031 N N . ARG A 1 133 ? -3.629 -5.720 6.225 1.00 95.81 133 ARG A N 1
ATOM 1032 C CA . ARG A 1 133 ? -4.819 -5.909 5.381 1.00 95.81 133 ARG A CA 1
ATOM 1033 C C . ARG A 1 133 ? -4.594 -5.413 3.956 1.00 95.81 133 ARG A C 1
ATOM 1035 O O . ARG A 1 133 ? -4.899 -6.146 3.020 1.00 95.81 133 ARG A O 1
ATOM 1042 N N . ILE A 1 134 ? -4.021 -4.219 3.793 1.00 95.62 134 ILE A N 1
ATOM 1043 C CA . ILE A 1 134 ? -3.745 -3.629 2.475 1.00 95.62 134 ILE A CA 1
ATOM 1044 C C . ILE A 1 134 ? -2.817 -4.528 1.658 1.00 95.62 134 ILE A C 1
ATOM 1046 O O . ILE A 1 134 ? -3.141 -4.838 0.517 1.00 95.62 134 ILE A O 1
ATOM 1050 N N . VAL A 1 135 ? -1.695 -4.973 2.231 1.00 95.38 135 VAL A N 1
ATOM 1051 C CA . VAL A 1 135 ? -0.723 -5.838 1.541 1.00 95.38 135 VAL A CA 1
ATOM 1052 C C . VAL A 1 135 ? -1.378 -7.140 1.096 1.00 95.38 135 VAL A C 1
ATOM 1054 O O . VAL A 1 135 ? -1.213 -7.555 -0.051 1.00 95.38 135 VAL A O 1
ATOM 1057 N N . ARG A 1 136 ? -2.143 -7.775 1.992 1.00 95.06 136 ARG A N 1
ATOM 1058 C CA . ARG A 1 136 ? -2.828 -9.031 1.690 1.00 95.06 136 ARG A CA 1
ATOM 1059 C C . ARG A 1 136 ? -3.819 -8.860 0.540 1.00 95.06 136 ARG A C 1
ATOM 1061 O O . ARG A 1 136 ? -3.712 -9.581 -0.443 1.00 95.06 136 ARG A O 1
ATOM 1068 N N . TRP A 1 137 ? -4.733 -7.897 0.641 1.00 95.50 137 TRP A N 1
ATOM 1069 C CA . TRP A 1 137 ? -5.756 -7.678 -0.384 1.00 95.50 137 TRP A CA 1
ATOM 1070 C C . TRP A 1 137 ? -5.166 -7.236 -1.717 1.00 95.50 137 TRP A C 1
ATOM 1072 O O . TRP A 1 137 ? -5.551 -7.772 -2.745 1.00 95.50 137 TRP A O 1
ATOM 1082 N N . ALA A 1 138 ? -4.191 -6.325 -1.705 1.00 94.50 138 ALA A N 1
ATOM 1083 C CA . ALA A 1 138 ? -3.564 -5.854 -2.933 1.00 94.50 138 ALA A CA 1
ATOM 1084 C C . ALA A 1 138 ? -2.930 -7.005 -3.724 1.00 94.50 138 ALA A C 1
ATOM 1086 O O . ALA A 1 138 ? -3.107 -7.101 -4.935 1.00 94.50 138 ALA A O 1
ATOM 1087 N N . LEU A 1 139 ? -2.201 -7.896 -3.049 1.00 93.62 139 LEU A N 1
ATOM 1088 C CA . LEU A 1 139 ? -1.574 -9.026 -3.723 1.00 93.62 139 LEU A CA 1
ATOM 1089 C C . LEU A 1 139 ? -2.594 -10.101 -4.128 1.00 93.62 139 LEU A C 1
ATOM 1091 O O . LEU A 1 139 ? -2.418 -10.728 -5.170 1.00 93.62 139 LEU A O 1
ATOM 1095 N N . ASP A 1 140 ? -3.653 -10.308 -3.340 1.00 93.69 140 ASP A N 1
ATOM 1096 C CA . ASP A 1 140 ? -4.735 -11.238 -3.681 1.00 93.69 140 ASP A CA 1
ATOM 1097 C C . ASP A 1 140 ? -5.507 -10.769 -4.934 1.00 93.69 140 ASP A C 1
ATOM 1099 O O . ASP A 1 140 ? -5.741 -11.579 -5.832 1.00 93.69 140 ASP A O 1
ATOM 1103 N N . ASP A 1 141 ? -5.806 -9.469 -5.053 1.00 92.19 141 ASP A N 1
ATOM 1104 C CA . ASP A 1 141 ? -6.445 -8.867 -6.235 1.00 92.19 141 ASP A CA 1
ATOM 1105 C C . ASP A 1 141 ? -5.567 -9.031 -7.489 1.00 92.19 141 ASP A C 1
ATOM 1107 O O . ASP A 1 141 ? -6.028 -9.493 -8.534 1.00 92.19 141 ASP A O 1
ATOM 1111 N N . LEU A 1 142 ? -4.266 -8.743 -7.375 1.00 90.25 142 LEU A N 1
ATOM 1112 C CA . LEU A 1 142 ? -3.312 -8.886 -8.481 1.00 90.25 142 LEU A CA 1
ATOM 1113 C C . LEU A 1 142 ? -3.123 -10.345 -8.926 1.00 90.25 142 LEU A C 1
ATOM 1115 O O . LEU A 1 142 ? -2.912 -10.625 -10.111 1.00 90.25 142 LEU A O 1
ATOM 1119 N N . ASP A 1 143 ? -3.165 -11.289 -7.987 1.00 91.06 143 ASP A N 1
ATOM 1120 C CA . ASP A 1 143 ? -3.074 -12.714 -8.299 1.00 91.06 143 ASP A CA 1
ATOM 1121 C C . ASP A 1 143 ? -4.376 -13.237 -8.941 1.00 91.06 143 ASP A C 1
ATOM 1123 O O . ASP A 1 143 ? -4.317 -14.091 -9.838 1.00 91.06 143 ASP A O 1
ATOM 1127 N N . ALA A 1 144 ? -5.533 -12.689 -8.552 1.00 88.88 144 ALA A N 1
ATOM 1128 C CA . ALA A 1 144 ? -6.823 -12.969 -9.177 1.00 88.88 144 ALA A CA 1
ATOM 1129 C C . ALA A 1 144 ? -6.883 -12.447 -10.623 1.00 88.88 144 ALA A C 1
ATOM 1131 O O . ALA A 1 144 ? -7.272 -13.197 -11.522 1.00 88.88 144 ALA A O 1
ATOM 1132 N N . ASP A 1 145 ? -6.415 -11.220 -10.872 1.00 85.19 145 ASP A N 1
ATOM 1133 C CA . ASP A 1 145 ? -6.361 -10.628 -12.214 1.00 85.19 145 ASP A CA 1
ATOM 1134 C C . ASP A 1 145 ? -5.473 -11.438 -13.167 1.00 85.19 145 ASP A C 1
ATOM 1136 O O . ASP A 1 145 ? -5.861 -11.714 -14.307 1.00 85.19 145 ASP A O 1
ATOM 1140 N N . ARG A 1 146 ? -4.309 -11.904 -12.693 1.00 80.94 146 ARG A N 1
ATOM 1141 C CA . ARG A 1 146 ? -3.416 -12.774 -13.478 1.00 80.94 146 ARG A CA 1
ATOM 1142 C C . ARG A 1 146 ? -4.082 -14.100 -13.849 1.00 80.94 146 ARG A C 1
ATOM 1144 O O . ARG A 1 146 ? -3.964 -14.546 -14.988 1.00 80.94 146 ARG A O 1
ATOM 1151 N N . THR A 1 147 ? -4.770 -14.727 -12.897 1.00 75.31 147 THR A N 1
ATOM 1152 C CA . THR A 1 147 ? -5.445 -16.016 -13.122 1.00 75.31 147 THR A CA 1
ATOM 1153 C C . THR A 1 147 ? -6.621 -15.852 -14.093 1.00 75.31 147 THR A C 1
ATOM 1155 O O . THR A 1 147 ? -6.771 -16.626 -15.040 1.00 75.31 147 THR A O 1
ATOM 1158 N N . GLY A 1 148 ? -7.406 -14.781 -13.935 1.00 65.44 148 GLY A N 1
ATOM 1159 C CA . GLY A 1 148 ? -8.504 -14.448 -14.842 1.00 65.44 148 GLY A CA 1
ATOM 1160 C C . GLY A 1 148 ? -8.045 -14.085 -16.259 1.00 65.44 148 GLY A C 1
ATOM 1161 O O . GLY A 1 148 ? -8.762 -14.366 -17.221 1.00 65.44 148 GLY A O 1
ATOM 1162 N N . ALA A 1 149 ? -6.852 -13.503 -16.416 1.00 60.19 149 ALA A N 1
ATOM 1163 C CA . ALA A 1 149 ? -6.240 -13.279 -17.725 1.00 60.19 149 ALA A CA 1
ATOM 1164 C C . ALA A 1 149 ? -5.866 -14.605 -18.412 1.00 60.19 149 ALA A C 1
ATOM 1166 O O . ALA A 1 149 ? -6.215 -14.804 -19.575 1.00 60.19 149 ALA A O 1
ATOM 1167 N N . SER A 1 150 ? -5.257 -15.551 -17.683 1.00 58.38 150 SER A N 1
ATOM 1168 C CA . SER A 1 150 ? -4.891 -16.858 -18.251 1.00 58.38 150 SER A CA 1
ATOM 1169 C C . SER A 1 150 ? -6.094 -17.699 -18.698 1.00 58.38 150 SER A C 1
ATOM 1171 O O . SER A 1 150 ? -6.008 -18.395 -19.710 1.00 58.38 150 SER A O 1
ATOM 1173 N N . ASP A 1 151 ? -7.235 -17.591 -18.010 1.00 55.31 151 ASP A N 1
ATOM 1174 C CA . ASP A 1 151 ? -8.460 -18.312 -18.386 1.00 55.31 151 ASP A CA 1
ATOM 1175 C C . ASP A 1 151 ? -9.136 -17.722 -19.637 1.00 55.31 151 ASP A C 1
ATOM 1177 O O . ASP A 1 151 ? -9.723 -18.456 -20.440 1.00 55.31 151 ASP A O 1
ATOM 1181 N N . ARG A 1 152 ? -9.030 -16.403 -19.856 1.00 54.94 152 ARG A N 1
ATOM 1182 C CA . ARG A 1 152 ? -9.565 -15.746 -21.064 1.00 54.94 152 ARG A CA 1
ATOM 1183 C C . ARG A 1 152 ? -8.804 -16.162 -22.320 1.00 54.94 152 ARG A C 1
ATOM 1185 O O . ARG A 1 152 ? -9.443 -16.412 -23.344 1.00 54.94 152 ARG A O 1
ATOM 1192 N N . ASP A 1 153 ? -7.488 -16.330 -22.219 1.00 52.94 153 ASP A N 1
ATOM 1193 C CA . ASP A 1 153 ? -6.638 -16.743 -23.341 1.00 52.94 153 ASP A CA 1
ATOM 1194 C C . ASP A 1 153 ? -6.821 -18.226 -23.722 1.00 52.94 153 ASP A C 1
ATOM 1196 O O . ASP A 1 153 ? -6.608 -18.602 -24.877 1.00 52.94 153 ASP A O 1
ATOM 1200 N N . HIS A 1 154 ? -7.285 -19.081 -22.800 1.00 49.34 154 HIS A N 1
ATOM 1201 C CA . HIS A 1 154 ? -7.478 -20.515 -23.060 1.00 49.34 154 HIS A CA 1
ATOM 1202 C C . HIS A 1 154 ? -8.841 -20.882 -23.682 1.00 49.34 154 HIS A C 1
ATOM 1204 O O . HIS A 1 154 ? -8.993 -21.976 -24.227 1.00 49.34 154 HIS A O 1
ATOM 1210 N N . SER A 1 155 ? -9.834 -19.982 -23.666 1.00 54.53 155 SER A N 1
ATOM 1211 C CA . SER A 1 155 ? -11.177 -20.254 -24.225 1.00 54.53 155 SER A CA 1
ATOM 1212 C C . SER A 1 155 ? -11.318 -19.986 -25.737 1.00 54.53 155 SER A C 1
ATOM 1214 O O . SER A 1 155 ? -12.365 -20.262 -26.321 1.00 54.53 155 SER A O 1
ATOM 1216 N N . GLY A 1 156 ? -10.266 -19.481 -26.395 1.00 48.34 156 GLY A N 1
ATOM 1217 C CA . GLY A 1 156 ? -10.299 -19.038 -27.796 1.00 48.34 156 GLY A CA 1
ATOM 1218 C C . GLY A 1 156 ? -9.844 -20.046 -28.862 1.00 48.34 156 GLY A C 1
ATOM 1219 O O . GLY A 1 156 ? -9.875 -19.706 -30.043 1.00 48.34 156 GLY A O 1
ATOM 1220 N N . TYR A 1 157 ? -9.419 -21.265 -28.505 1.00 50.88 157 TYR A N 1
ATOM 1221 C CA . TYR A 1 157 ? -8.837 -22.216 -29.470 1.00 50.88 157 TYR A CA 1
ATOM 1222 C C . TYR A 1 157 ? -9.572 -23.565 -29.519 1.00 50.88 157 TYR A C 1
ATOM 1224 O O . TYR A 1 157 ? -9.009 -24.618 -29.242 1.00 50.88 157 TYR A O 1
ATOM 1232 N N . SER A 1 158 ? -10.845 -23.552 -29.923 1.00 44.53 158 SER A N 1
ATOM 1233 C CA . SER A 1 158 ? -11.488 -24.732 -30.523 1.00 44.53 158 SER A CA 1
ATOM 1234 C C . SER A 1 158 ? -11.573 -24.530 -32.031 1.00 44.53 158 SER A C 1
ATOM 1236 O O . SER A 1 158 ? -12.564 -24.042 -32.567 1.00 44.53 158 SER A O 1
ATOM 1238 N N . ALA A 1 159 ? -10.490 -24.880 -32.723 1.00 45.62 159 ALA A N 1
ATOM 1239 C CA . ALA A 1 159 ? -10.501 -25.042 -34.168 1.00 45.62 159 ALA A CA 1
ATOM 1240 C C . ALA A 1 159 ? -11.310 -26.303 -34.516 1.00 45.62 159 ALA A C 1
ATOM 1242 O O . ALA A 1 159 ? -10.761 -27.397 -34.654 1.00 45.62 159 ALA A O 1
ATOM 1243 N N . GLU A 1 160 ? -12.627 -26.154 -34.657 1.00 42.34 160 GLU A N 1
ATOM 1244 C CA . GLU A 1 160 ? -13.448 -27.147 -35.342 1.00 42.34 160 GLU A CA 1
ATOM 1245 C C . GLU A 1 160 ? -13.007 -27.198 -36.810 1.00 42.34 160 GLU A C 1
ATOM 1247 O O . GLU A 1 160 ? -13.326 -26.346 -37.640 1.00 42.34 160 GLU A O 1
ATOM 1252 N N . THR A 1 161 ? -12.212 -28.212 -37.131 1.00 46.62 161 THR A N 1
ATOM 1253 C CA . THR A 1 161 ? -11.845 -28.571 -38.497 1.00 46.62 161 THR A CA 1
ATOM 1254 C C . THR A 1 161 ? -13.085 -29.119 -39.200 1.00 46.62 161 THR A C 1
ATOM 1256 O O . THR A 1 161 ? -13.388 -30.308 -39.149 1.00 46.62 161 THR A O 1
ATOM 1259 N N . HIS A 1 162 ? -13.839 -28.244 -39.861 1.00 46.50 162 HIS A N 1
ATOM 1260 C CA . HIS A 1 162 ? -14.868 -28.661 -40.808 1.00 46.50 162 HIS A CA 1
ATOM 1261 C C . HIS A 1 162 ? -14.227 -29.037 -42.156 1.00 46.50 162 HIS A C 1
ATOM 1263 O O . HIS A 1 162 ? -13.535 -28.211 -42.757 1.00 46.50 162 HIS A O 1
ATOM 1269 N N . PRO A 1 163 ? -14.450 -30.258 -42.677 1.00 44.94 163 PRO A N 1
ATOM 1270 C CA . PRO A 1 163 ? -13.978 -30.631 -44.001 1.00 44.94 163 PRO A CA 1
ATOM 1271 C C . PRO A 1 163 ? -14.816 -29.935 -45.081 1.00 44.94 163 PRO A C 1
ATOM 1273 O O . PRO A 1 163 ? -16.012 -30.185 -45.241 1.00 44.94 163 PRO A O 1
ATOM 1276 N N . CYS A 1 164 ? -14.163 -29.068 -45.855 1.00 36.75 164 CYS A N 1
ATOM 1277 C CA . CYS A 1 164 ? -14.711 -28.442 -47.052 1.00 36.75 164 CYS A CA 1
ATOM 1278 C C . CYS A 1 164 ? -15.164 -29.503 -48.069 1.00 36.75 164 CYS A C 1
ATOM 1280 O O . CYS A 1 164 ? -14.341 -30.107 -48.755 1.00 36.75 164 CYS A O 1
ATOM 1282 N N . THR A 1 165 ? -16.475 -29.679 -48.230 1.00 41.84 165 THR A N 1
ATOM 1283 C CA . THR A 1 165 ? -17.065 -30.319 -49.413 1.00 41.84 165 THR A CA 1
ATOM 1284 C C . THR A 1 165 ? -17.841 -29.274 -50.213 1.00 41.84 165 THR A C 1
ATOM 1286 O O . THR A 1 165 ? -18.600 -28.469 -49.679 1.00 41.84 165 THR A O 1
ATOM 1289 N N . GLY A 1 166 ? -17.528 -29.206 -51.509 1.00 40.22 166 GLY A N 1
ATOM 1290 C CA . GLY A 1 166 ? -17.858 -28.093 -52.393 1.00 40.22 166 GLY A CA 1
ATOM 1291 C C . GLY A 1 166 ? -19.348 -27.870 -52.668 1.00 40.22 166 GLY A C 1
ATOM 1292 O O . GLY A 1 166 ? -20.147 -28.798 -52.736 1.00 40.22 166 GLY A O 1
ATOM 1293 N N . GLY A 1 167 ? -19.697 -26.610 -52.942 1.00 34.94 167 GLY A N 1
ATOM 1294 C CA . GLY A 1 167 ? -21.038 -26.217 -53.370 1.00 34.94 167 GLY A CA 1
ATOM 1295 C C . GLY A 1 167 ? -21.087 -24.804 -53.954 1.00 34.94 167 GLY A C 1
ATOM 1296 O O . GLY A 1 167 ? -21.124 -23.823 -53.228 1.00 34.94 167 GLY A O 1
ATOM 1297 N N . ARG A 1 168 ? -21.065 -24.732 -55.291 1.00 39.50 168 ARG A N 1
ATOM 1298 C CA . ARG A 1 168 ? -21.496 -23.650 -56.210 1.00 39.50 168 ARG A CA 1
ATOM 1299 C C . ARG A 1 168 ? -21.831 -22.264 -55.614 1.00 39.50 168 ARG A C 1
ATOM 1301 O O . ARG A 1 168 ? -22.885 -22.062 -55.017 1.00 39.50 168 ARG A O 1
ATOM 1308 N N . LYS A 1 169 ? -21.028 -21.259 -55.995 1.00 38.19 169 LYS A N 1
ATOM 1309 C CA . LYS A 1 169 ? -21.360 -19.824 -55.903 1.00 38.19 169 LYS A CA 1
ATOM 1310 C C . LYS A 1 169 ? -22.624 -19.504 -56.723 1.00 38.19 169 LYS A C 1
ATOM 1312 O O . LYS A 1 169 ? -22.602 -19.617 -57.947 1.00 38.19 169 LYS A O 1
ATOM 1317 N N . ARG A 1 170 ? -23.700 -19.044 -56.072 1.00 40.62 170 ARG A N 1
ATOM 1318 C CA . ARG A 1 170 ? -24.740 -18.217 -56.711 1.00 40.62 170 ARG A CA 1
ATOM 1319 C C . ARG A 1 170 ? -24.469 -16.757 -56.375 1.00 40.62 170 ARG A C 1
ATOM 1321 O O . ARG A 1 170 ? -24.506 -16.360 -55.217 1.00 40.62 170 ARG A O 1
ATOM 1328 N N . VAL A 1 171 ? -24.206 -15.979 -57.417 1.00 42.53 171 VAL A N 1
ATOM 1329 C CA . VAL A 1 171 ? -24.155 -14.518 -57.389 1.00 42.53 171 VAL A CA 1
ATOM 1330 C C . VAL A 1 171 ? -25.563 -14.002 -57.094 1.00 42.53 171 VAL A C 1
ATOM 1332 O O . VAL A 1 171 ? -26.500 -14.324 -57.825 1.00 42.53 171 VAL A O 1
ATOM 1335 N N . ARG A 1 172 ? -25.720 -13.199 -56.039 1.00 39.59 172 ARG A N 1
ATOM 1336 C CA . ARG A 1 172 ? -26.909 -12.366 -55.840 1.00 39.59 172 ARG A CA 1
ATOM 1337 C C . ARG A 1 172 ? -26.447 -10.929 -55.638 1.00 39.59 172 ARG A C 1
ATOM 1339 O O . ARG A 1 172 ? -25.875 -10.582 -54.613 1.00 39.59 172 ARG A O 1
ATOM 1346 N N . SER A 1 173 ? -26.653 -10.137 -56.681 1.00 42.66 173 SER A N 1
ATOM 1347 C CA . SER A 1 173 ? -26.451 -8.694 -56.732 1.00 42.66 173 SER A CA 1
ATOM 1348 C C . SER A 1 173 ? -27.322 -7.991 -55.689 1.00 42.66 173 SER A C 1
ATOM 1350 O O . SER A 1 173 ? -28.548 -8.116 -55.739 1.00 42.66 173 SER A O 1
ATOM 1352 N N . VAL A 1 174 ? -26.705 -7.224 -54.793 1.00 48.50 174 VAL A N 1
ATOM 1353 C CA . VAL A 1 174 ? -27.394 -6.226 -53.966 1.00 48.50 174 VAL A CA 1
ATOM 1354 C C . VAL A 1 174 ? -27.014 -4.850 -54.509 1.00 48.50 174 VAL A C 1
ATOM 1356 O O . VAL A 1 174 ? -25.840 -4.565 -54.734 1.00 48.50 174 VAL A O 1
ATOM 1359 N N . ARG A 1 175 ? -28.047 -4.065 -54.828 1.00 40.78 175 ARG A N 1
ATOM 1360 C CA . ARG A 1 175 ? -27.994 -2.741 -55.460 1.00 40.78 175 ARG A CA 1
ATOM 1361 C C . ARG A 1 175 ? -27.260 -1.731 -54.574 1.00 40.78 175 ARG A C 1
ATOM 1363 O O . ARG A 1 175 ? -27.445 -1.739 -53.362 1.00 40.78 175 ARG A O 1
ATOM 1370 N N . GLN A 1 176 ? -26.484 -0.849 -55.202 1.00 50.06 176 GLN A N 1
ATOM 1371 C CA . GLN A 1 176 ? -25.960 0.357 -54.560 1.00 50.06 176 GLN A CA 1
ATOM 1372 C C . GLN A 1 176 ? -27.106 1.357 -54.290 1.00 50.06 176 GLN A C 1
ATOM 1374 O O . GLN A 1 176 ? -28.023 1.427 -55.115 1.00 50.06 176 GLN A O 1
ATOM 1379 N N . PRO A 1 177 ? -27.076 2.117 -53.180 1.00 44.28 177 PRO A N 1
ATOM 1380 C CA . PRO A 1 177 ? -28.028 3.195 -52.922 1.00 44.28 177 PRO A CA 1
ATOM 1381 C C . PRO A 1 177 ? -27.698 4.422 -53.787 1.00 44.28 177 PRO A C 1
ATOM 1383 O O . PRO A 1 177 ? -26.527 4.762 -53.948 1.00 44.28 177 PRO A O 1
ATOM 1386 N N . THR A 1 178 ? -28.721 5.068 -54.344 1.00 51.03 178 THR A N 1
ATOM 1387 C CA . THR A 1 178 ? -28.629 6.342 -55.078 1.00 51.03 178 THR A CA 1
ATOM 1388 C C . THR A 1 178 ? -28.977 7.525 -54.169 1.00 51.03 178 THR A C 1
ATOM 1390 O O . THR A 1 178 ? -29.831 7.397 -53.296 1.00 51.03 178 THR A O 1
ATOM 1393 N N . ASP A 1 179 ? -28.315 8.659 -54.408 1.00 46.59 179 ASP A N 1
ATOM 1394 C CA . ASP A 1 179 ? -28.300 9.928 -53.653 1.00 46.59 179 ASP A CA 1
ATOM 1395 C C . ASP A 1 179 ? -29.621 10.750 -53.644 1.00 46.59 179 ASP A C 1
ATOM 1397 O O . ASP A 1 179 ? -29.584 11.974 -53.749 1.00 46.59 179 ASP A O 1
ATOM 1401 N N . ASP A 1 180 ? -30.793 10.128 -53.478 1.00 47.78 180 ASP A N 1
ATOM 1402 C CA . ASP A 1 180 ? -32.098 10.828 -53.563 1.00 47.78 180 ASP A CA 1
ATOM 1403 C C . ASP A 1 180 ? -32.915 10.904 -52.250 1.00 47.78 180 ASP A C 1
ATOM 1405 O O . ASP A 1 180 ? -34.089 11.253 -52.279 1.00 47.78 180 ASP A O 1
ATOM 1409 N N . ASP A 1 181 ? -32.306 10.681 -51.078 1.00 46.09 181 ASP A N 1
ATOM 1410 C CA . ASP A 1 181 ? -32.966 10.876 -49.764 1.00 46.09 181 ASP A CA 1
ATOM 1411 C C . ASP A 1 181 ? -32.480 12.154 -49.037 1.00 46.09 181 ASP A C 1
ATOM 1413 O O . ASP A 1 181 ? -32.283 12.188 -47.820 1.00 46.09 181 ASP A O 1
ATOM 1417 N N . LYS A 1 182 ? -32.261 13.242 -49.791 1.00 51.09 182 LYS A N 1
ATOM 1418 C CA . LYS A 1 182 ? -32.037 14.600 -49.259 1.00 51.09 182 LYS A CA 1
ATOM 1419 C C . LYS A 1 182 ? -33.187 15.531 -49.639 1.00 51.09 182 LYS A C 1
ATOM 1421 O O . LYS A 1 182 ? -33.022 16.440 -50.446 1.00 51.09 182 LYS A O 1
ATOM 1426 N N . ALA A 1 183 ? -34.332 15.351 -49.002 1.00 44.56 183 ALA A N 1
ATOM 1427 C CA . ALA A 1 183 ? -35.308 16.416 -48.810 1.00 44.5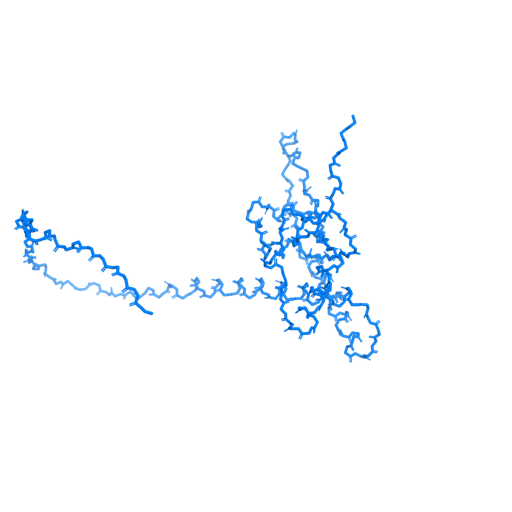6 183 ALA A CA 1
ATOM 1428 C C . ALA A 1 183 ? -36.233 16.037 -47.651 1.00 44.56 183 ALA A C 1
ATOM 1430 O O . ALA A 1 183 ? -36.546 14.869 -47.474 1.00 44.56 183 ALA A O 1
ATOM 1431 N N . ASP A 1 184 ? -36.662 17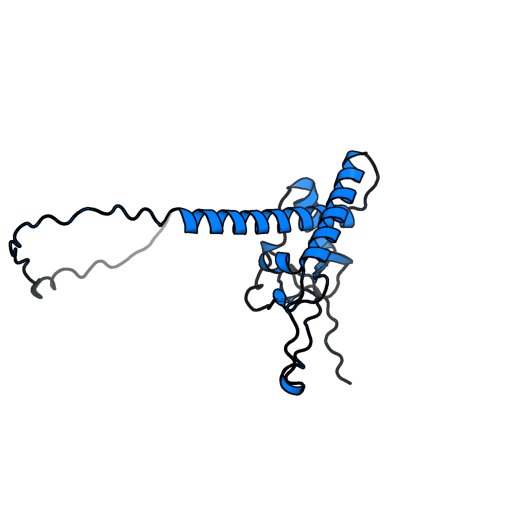.049 -46.901 1.00 41.31 184 ASP A N 1
ATOM 1432 C CA . ASP A 1 184 ? -37.640 16.997 -45.811 1.00 41.31 184 ASP A CA 1
ATOM 1433 C C . ASP A 1 184 ? -37.067 16.444 -44.491 1.00 41.31 184 ASP A C 1
ATOM 1435 O O . ASP A 1 184 ? -36.981 15.252 -44.251 1.00 41.31 184 ASP A O 1
ATOM 1439 N N . SER A 1 185 ? -36.716 17.242 -43.487 1.00 44.06 185 SER A N 1
ATOM 1440 C CA . SER A 1 185 ? -37.484 18.386 -43.011 1.00 44.06 185 SER A CA 1
ATOM 1441 C C . SER A 1 185 ? -36.670 19.149 -41.960 1.00 44.06 185 SER A C 1
ATOM 1443 O O . SER A 1 185 ? -36.275 18.628 -40.919 1.00 44.06 185 SER A O 1
ATOM 1445 N N . LEU A 1 186 ? -36.419 20.421 -42.263 1.00 41.84 186 LEU A N 1
ATOM 1446 C CA . LEU A 1 186 ? -36.155 21.464 -41.281 1.00 41.84 186 LEU A CA 1
ATOM 1447 C C . LEU A 1 186 ? -37.422 21.715 -40.449 1.00 41.84 186 LEU A C 1
ATOM 1449 O O . LEU A 1 186 ? -38.538 21.481 -40.913 1.00 41.84 186 LEU A O 1
ATOM 1453 N N . THR A 1 187 ? -37.213 22.376 -39.309 1.00 42.75 187 THR A N 1
ATOM 1454 C CA . THR A 1 187 ? -38.197 23.037 -38.431 1.00 42.75 187 THR A CA 1
ATOM 1455 C C . THR A 1 187 ? -38.762 22.148 -37.323 1.00 42.75 187 THR A C 1
ATOM 1457 O O . THR A 1 187 ? -39.689 21.389 -37.542 1.00 42.75 187 THR A O 1
ATOM 1460 N N . PHE A 1 188 ? -38.266 22.314 -36.095 1.00 41.72 188 PHE A N 1
ATOM 1461 C CA . PHE A 1 188 ? -39.053 23.018 -35.080 1.00 41.72 188 PHE A CA 1
ATOM 1462 C C . PHE A 1 188 ? -38.144 23.593 -33.990 1.00 41.72 188 PHE A C 1
ATOM 1464 O O . PHE A 1 188 ? -37.415 22.900 -33.287 1.00 41.72 188 PHE A O 1
ATOM 1471 N N . LEU A 1 189 ? -38.191 24.918 -33.93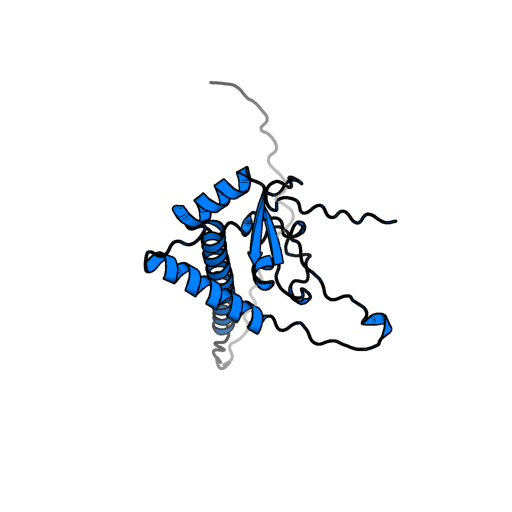3 1.00 45.09 189 LEU A N 1
ATOM 1472 C CA . LEU A 1 189 ? -37.654 25.788 -32.907 1.00 45.09 189 LEU A CA 1
ATOM 1473 C C . LEU A 1 189 ? -38.518 25.727 -31.638 1.00 45.09 189 LEU A C 1
ATOM 1475 O O . LEU A 1 189 ? -39.740 25.678 -31.721 1.00 45.09 189 LEU A O 1
ATOM 1479 N N . ASN A 1 190 ? -37.823 25.951 -30.523 1.00 40.47 190 ASN A N 1
ATOM 1480 C CA . ASN A 1 190 ? -38.181 26.824 -29.400 1.00 40.47 190 ASN A CA 1
ATOM 1481 C C . ASN A 1 190 ? -39.139 26.405 -28.268 1.00 40.47 190 ASN A C 1
ATOM 1483 O O . ASN A 1 190 ? -40.290 26.041 -28.463 1.00 40.47 190 ASN A O 1
ATOM 1487 N N . HIS A 1 191 ? -38.625 26.788 -27.087 1.00 42.47 191 HIS A N 1
ATOM 1488 C CA . HIS A 1 191 ? -39.259 27.318 -25.868 1.00 42.47 191 HIS A CA 1
ATOM 1489 C C . HIS A 1 191 ? -39.811 26.309 -24.846 1.00 42.47 191 HIS A C 1
ATOM 1491 O O . HIS A 1 191 ? -40.664 25.502 -25.170 1.00 42.47 191 HIS A O 1
ATOM 1497 N N . GLN A 1 192 ? -39.238 26.181 -23.636 1.00 45.66 192 GLN A N 1
ATOM 1498 C CA . GLN A 1 192 ? -39.093 27.124 -22.497 1.00 45.66 192 GLN A CA 1
ATOM 1499 C C . GLN A 1 192 ? -40.394 27.258 -21.670 1.00 45.66 192 GLN A C 1
ATOM 1501 O O . GLN A 1 192 ? -41.451 27.486 -22.243 1.00 45.66 192 GLN A O 1
ATOM 1506 N N . VAL A 1 193 ? -40.231 27.220 -20.331 1.00 41.28 193 VAL A N 1
ATOM 1507 C CA . VAL A 1 193 ? -41.089 27.772 -19.244 1.00 41.28 193 VAL A CA 1
ATOM 1508 C C . VAL A 1 193 ? -41.904 26.787 -18.362 1.00 41.28 193 VAL A C 1
ATOM 1510 O O . VAL A 1 193 ? -42.889 26.212 -18.799 1.00 41.28 193 VAL A O 1
ATOM 1513 N N . TYR A 1 194 ? -41.452 26.720 -17.089 1.00 38.88 194 TYR A N 1
ATOM 1514 C CA . TYR A 1 194 ? -42.121 26.596 -15.766 1.00 38.88 194 TYR A CA 1
ATOM 1515 C C . TYR A 1 194 ? -43.257 25.578 -15.520 1.00 38.88 194 TYR A C 1
ATOM 1517 O O . TYR A 1 194 ? -44.311 25.662 -16.140 1.00 38.88 194 TYR A O 1
ATOM 1525 N N . ILE A 1 195 ? -43.108 24.741 -14.477 1.00 47.44 195 ILE A N 1
ATOM 1526 C CA . ILE A 1 195 ? -43.577 24.937 -13.077 1.00 47.44 195 ILE A CA 1
ATOM 1527 C C . ILE A 1 195 ? -42.723 24.053 -12.157 1.00 47.44 195 ILE A C 1
ATOM 1529 O O . ILE A 1 195 ? -42.385 22.929 -12.589 1.00 47.44 195 ILE A O 1
#

Secondary structure (DSSP, 8-state):
----------SSS--S---EEEEE-GGGGGGSBT-TTS-GGGEEEEEEEEE-HHHHHHHHHIIIII----GGGSBGGG-EEEEPP--HHHH---PPPP--HHHHHHHHHHHHHHHHHHHTT----HHHHHHHHHHHHHHHHHHHHHHHHHHHHHTT------------PPP---PPPPS----------------

pLDDT: mean 76.43, std 21.18, range [34.94, 96.0]

Organism: NCBI:txid2841257

Foldseek 3Di:
DDPDPPQLAAQAPRHSDFDAKAKAQLLLLVLAPPSVVPPSQQWDAIKIGTHHPVVVVVLLCCCVPVNDQCRNRGHSVSIDTDGPDPCCVVPVDDDDTDDRVVVLVVLQVQLVVQVVCVVVVHDDDSNSPSNSSNRNVSVVVVVVVVVVVVVVVVVPDPPPPDDDDDDDDDDDDDDDDDDPPPDDDDDDDDDDDDD

Radius of gyration: 28.23 Å; chains: 1; bounding box: 72×58×78 Å